Protein AF-A0A7G8WIJ3-F1 (afdb_monomer_lite)

Secondary structure (DSSP, 8-state):
----SSSTTGGGGGS--S------------------------PPP-------------------------------------------------PPPPP-----PPPS--S--S-EE-HHHHTSTTHHHHHHHHHHHHHHHHHT-HHHHHHHB-HHHHHHS-HHHHHHHHTT-EEEEEEEEEEETTTTEEEEEEEEE--TTTS-TT---SEEEEEE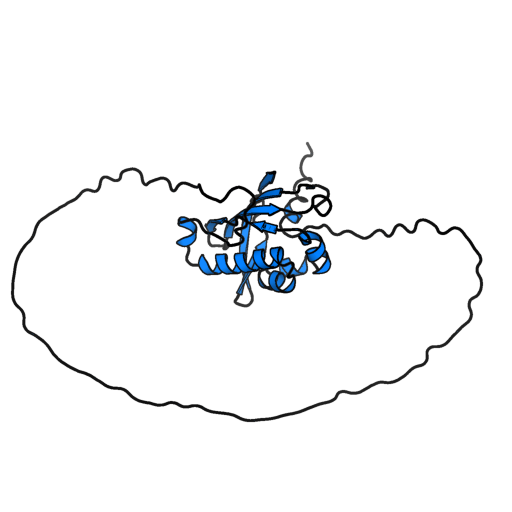EEEEEEETTEEEEEEEPTT--EEEE-

Foldseek 3Di:
DDDPDPQPPVLCQQLADVPDPPPPPPPPDPDDDDDDDDDDDDDDDDDDDDDDDDDDDDDDDDDDDDDDDDDDDDDDDDDDDDDDDDDDPPPPDCDPDPDQDLDDQPDDDDPALQAEERPQLVPDPCSVQVSVLVSLCLVCLQVLPLPSNCVSADPVSNVVADSVSSCLARVFKHKHSKYFRDFDVPPTKTWIWIKIAGQLVSHDPVDSAGIKIKTWMWGWDQDPNGIHTYGTDPPRIDMDGD

Structure (mmCIF, N/CA/C/O backbone):
data_AF-A0A7G8WIJ3-F1
#
_entry.id   AF-A0A7G8WIJ3-F1
#
loop_
_atom_site.group_PDB
_atom_site.id
_atom_site.type_symbol
_atom_site.label_atom_id
_atom_site.label_alt_id
_atom_site.label_comp_id
_atom_site.label_asym_id
_atom_site.label_entity_id
_atom_site.label_seq_id
_atom_site.pdbx_PDB_ins_code
_atom_site.Cartn_x
_atom_site.Cartn_y
_atom_site.Cartn_z
_atom_site.occupancy
_atom_site.B_iso_or_equiv
_atom_site.auth_seq_id
_atom_site.auth_comp_id
_atom_site.auth_asym_id
_atom_site.auth_atom_id
_atom_site.pdbx_PDB_model_num
ATOM 1 N N . MET A 1 1 ? -22.852 22.966 -23.091 1.00 37.09 1 MET A N 1
ATOM 2 C CA . MET A 1 1 ? -21.787 22.711 -22.098 1.00 37.09 1 MET A CA 1
ATOM 3 C C . MET A 1 1 ? -21.881 21.253 -21.694 1.00 37.09 1 MET A C 1
ATOM 5 O O . MET A 1 1 ? -22.866 20.881 -21.076 1.00 37.09 1 MET A O 1
ATOM 9 N N . THR A 1 2 ? -20.922 20.432 -22.108 1.00 35.50 2 THR A N 1
ATOM 10 C CA . THR A 1 2 ? -20.913 18.978 -21.875 1.00 35.50 2 THR A CA 1
ATOM 11 C C . THR A 1 2 ? -19.478 18.548 -21.600 1.00 35.50 2 THR A C 1
ATOM 13 O O . THR A 1 2 ? -18.751 18.161 -22.509 1.00 35.50 2 THR A O 1
ATOM 16 N N . VAL A 1 3 ? -19.065 18.680 -20.340 1.00 40.94 3 VAL A N 1
ATOM 17 C CA . VAL A 1 3 ? -17.796 18.165 -19.814 1.00 40.94 3 VAL A CA 1
ATOM 18 C C . VAL A 1 3 ? -18.152 17.424 -18.533 1.00 40.94 3 VAL A C 1
ATOM 20 O O . VAL A 1 3 ? -18.608 18.044 -17.578 1.00 40.94 3 VAL A O 1
ATOM 23 N N . GLY A 1 4 ? -18.032 16.097 -18.548 1.00 35.25 4 GLY A N 1
ATOM 24 C CA . GLY A 1 4 ? -18.506 15.264 -17.442 1.00 35.25 4 GLY A CA 1
ATOM 25 C C . GLY A 1 4 ? -18.658 13.791 -17.803 1.00 35.25 4 GLY A C 1
ATOM 26 O O . GLY A 1 4 ? -19.729 13.239 -17.594 1.00 35.25 4 GLY A O 1
ATOM 27 N N . LEU A 1 5 ? -17.622 13.170 -18.386 1.00 34.62 5 LEU A N 1
ATOM 28 C CA . LEU A 1 5 ? -17.573 11.708 -18.563 1.00 34.62 5 LEU A CA 1
ATOM 29 C C . LEU A 1 5 ? -16.146 11.135 -18.759 1.00 34.62 5 LEU A C 1
ATOM 31 O O . LEU A 1 5 ? -15.975 10.153 -19.473 1.00 34.62 5 LEU A O 1
ATOM 35 N N . LEU A 1 6 ? -15.110 11.758 -18.176 1.00 31.72 6 LEU A N 1
ATOM 36 C CA . LEU A 1 6 ? -13.700 11.381 -18.421 1.00 31.72 6 LEU A CA 1
ATOM 37 C C . LEU A 1 6 ? -12.868 11.066 -17.163 1.00 31.72 6 LEU A C 1
ATOM 39 O O . LEU A 1 6 ? -11.752 10.578 -17.285 1.00 31.72 6 LEU A O 1
ATOM 43 N N . THR A 1 7 ? -13.401 11.280 -15.958 1.00 37.59 7 THR A N 1
ATOM 44 C CA . THR A 1 7 ? -12.695 11.027 -14.685 1.00 37.59 7 THR A CA 1
ATOM 45 C C . THR A 1 7 ? -12.884 9.615 -14.117 1.00 37.59 7 THR A C 1
ATOM 47 O O . THR A 1 7 ? -12.113 9.200 -13.260 1.00 37.59 7 THR A O 1
ATOM 50 N N . ALA A 1 8 ? -13.864 8.843 -14.599 1.00 33.12 8 ALA A N 1
ATOM 51 C CA . ALA A 1 8 ? -14.221 7.542 -14.018 1.00 33.12 8 ALA A CA 1
ATOM 52 C C . ALA A 1 8 ? -13.256 6.382 -14.356 1.00 33.12 8 ALA A C 1
ATOM 54 O O . ALA A 1 8 ? -13.364 5.315 -13.761 1.00 33.12 8 ALA A O 1
ATOM 55 N N . VAL A 1 9 ? -12.328 6.562 -15.304 1.00 35.59 9 VAL A N 1
ATOM 56 C CA . VAL A 1 9 ? -11.409 5.490 -15.746 1.00 35.59 9 VAL A CA 1
ATOM 57 C C . VAL A 1 9 ? -10.143 5.419 -14.881 1.00 35.59 9 VAL A C 1
ATOM 59 O O . VAL A 1 9 ? -9.606 4.337 -14.672 1.00 35.59 9 VAL A O 1
ATOM 62 N N . VAL A 1 10 ? -9.703 6.544 -14.305 1.00 38.59 10 VAL A N 1
ATOM 63 C CA . VAL A 1 10 ? -8.445 6.617 -13.534 1.00 38.59 10 VAL A CA 1
ATOM 64 C C . VAL A 1 10 ? -8.553 5.919 -12.169 1.00 38.59 10 VAL A C 1
ATOM 66 O O . VAL A 1 10 ? -7.567 5.389 -11.669 1.00 38.59 10 VAL A O 1
ATOM 69 N N . VAL A 1 11 ? -9.756 5.832 -11.590 1.00 38.34 11 VAL A N 1
ATOM 70 C CA . VAL A 1 11 ? -9.990 5.192 -10.276 1.00 38.34 11 VAL A CA 1
ATOM 71 C C . VAL A 1 11 ? -9.724 3.676 -10.302 1.00 38.34 11 VAL A C 1
ATOM 73 O O . VAL A 1 11 ? -9.398 3.086 -9.276 1.00 38.34 11 VAL A O 1
ATOM 76 N N . LEU A 1 12 ? -9.782 3.036 -11.476 1.00 38.44 12 LEU A N 1
ATOM 77 C CA . LEU A 1 12 ? -9.439 1.618 -11.626 1.00 38.44 12 LEU A CA 1
ATOM 78 C C . LEU A 1 12 ? -7.920 1.352 -11.618 1.00 38.44 12 LEU A C 1
ATOM 80 O O . LEU A 1 12 ? -7.512 0.269 -11.202 1.00 38.44 12 LEU A O 1
ATOM 84 N N . LEU A 1 13 ? -7.075 2.328 -11.978 1.00 46.81 13 LEU A N 1
ATOM 85 C CA . LEU A 1 13 ? -5.616 2.141 -12.119 1.00 46.81 13 LEU A CA 1
ATOM 86 C C . LEU A 1 13 ? -4.871 1.907 -10.803 1.00 46.81 13 LEU A C 1
ATOM 88 O O . LEU A 1 13 ? -3.738 1.438 -10.822 1.00 46.81 13 LEU A O 1
ATOM 92 N N . VAL A 1 14 ? -5.512 2.184 -9.671 1.00 47.44 14 VAL A N 1
ATOM 93 C CA . VAL A 1 14 ? -4.878 2.197 -8.341 1.00 47.44 14 VAL A CA 1
ATOM 94 C C . VAL A 1 14 ? -5.467 1.124 -7.417 1.00 47.44 14 VAL A C 1
ATOM 96 O O . VAL A 1 14 ? -4.914 0.807 -6.371 1.00 47.44 14 VAL A O 1
ATOM 99 N N . ILE A 1 15 ? -6.584 0.523 -7.834 1.00 48.59 15 ILE A N 1
ATOM 100 C CA . ILE A 1 15 ? -7.285 -0.569 -7.142 1.00 48.59 15 ILE A CA 1
ATOM 101 C C . ILE A 1 15 ? -7.110 -1.891 -7.935 1.00 48.59 15 ILE A C 1
ATOM 103 O O . ILE A 1 15 ? -7.708 -2.912 -7.621 1.00 48.59 15 ILE A O 1
ATOM 107 N N . GLY A 1 16 ? -6.253 -1.890 -8.963 1.00 37.88 16 GLY A N 1
ATOM 108 C CA . GLY A 1 16 ? -5.922 -3.067 -9.765 1.00 37.88 16 GLY A CA 1
ATOM 109 C C . GLY A 1 16 ? -6.502 -3.023 -11.175 1.00 37.88 16 GLY A C 1
ATOM 110 O O . GLY A 1 16 ? -7.383 -3.812 -11.515 1.00 37.88 16 GLY A O 1
ATOM 111 N N . SER A 1 17 ? -5.945 -2.169 -12.041 1.00 38.53 17 SER A N 1
ATOM 112 C CA . SER A 1 17 ? -6.141 -2.305 -13.486 1.00 38.53 17 SER A CA 1
ATOM 113 C C . SER A 1 17 ? -4.832 -2.394 -14.269 1.00 38.53 17 SER A C 1
ATOM 115 O O . SER A 1 17 ? -4.440 -1.475 -14.985 1.00 38.53 17 SER A O 1
ATOM 117 N N . ALA A 1 18 ? -4.301 -3.616 -14.330 1.00 38.62 18 ALA A N 1
ATOM 118 C CA . ALA A 1 18 ? -4.293 -4.233 -15.652 1.00 38.62 18 ALA A CA 1
ATOM 119 C C . ALA A 1 18 ? -5.763 -4.438 -16.054 1.00 38.62 18 ALA A C 1
ATOM 121 O O . ALA A 1 18 ? -6.447 -5.322 -15.534 1.00 38.62 18 ALA A O 1
ATOM 122 N N . GLY A 1 19 ? -6.276 -3.547 -16.907 1.00 32.56 19 GLY A N 1
ATOM 123 C CA . GLY A 1 19 ? -7.663 -3.598 -17.363 1.00 32.56 19 GLY A CA 1
ATOM 124 C C . GLY A 1 19 ? -8.005 -4.951 -17.990 1.00 32.56 19 GLY A C 1
ATOM 125 O O . GLY A 1 19 ? -7.128 -5.687 -18.445 1.00 32.56 19 GLY A O 1
ATOM 126 N N . ALA A 1 20 ? -9.296 -5.282 -18.026 1.00 34.56 20 ALA A N 1
ATOM 127 C CA . ALA A 1 20 ? -9.785 -6.522 -18.614 1.00 34.56 20 ALA A CA 1
ATOM 128 C C . ALA A 1 20 ? -9.444 -6.615 -20.115 1.00 34.56 20 ALA A C 1
ATOM 130 O O . ALA A 1 20 ? -10.236 -6.235 -20.979 1.00 34.56 20 ALA A O 1
ATOM 131 N N . PHE A 1 21 ? -8.277 -7.177 -20.435 1.00 36.72 21 PHE A N 1
ATOM 132 C CA . PHE A 1 21 ? -7.948 -7.598 -21.787 1.00 36.72 21 PHE A CA 1
ATOM 133 C C . PHE A 1 21 ? -8.789 -8.819 -22.143 1.00 36.72 21 PHE A C 1
ATOM 135 O O . PHE A 1 21 ? -8.408 -9.971 -21.930 1.00 36.72 21 PHE A O 1
ATOM 142 N N . ALA A 1 22 ? -9.938 -8.552 -22.761 1.00 30.86 22 ALA A N 1
ATOM 143 C CA . ALA A 1 22 ? -10.537 -9.506 -23.672 1.00 30.86 22 ALA A CA 1
ATOM 144 C C . ALA A 1 22 ? -9.490 -9.835 -24.749 1.00 30.86 22 ALA A C 1
ATOM 146 O O . ALA A 1 22 ? -9.206 -9.014 -25.622 1.00 30.86 22 ALA A O 1
ATOM 147 N N . ILE A 1 23 ? -8.899 -11.033 -24.681 1.00 35.50 23 ILE A N 1
ATOM 148 C CA . ILE A 1 23 ? -8.002 -11.529 -25.727 1.00 35.50 23 ILE A CA 1
ATOM 149 C C . ILE A 1 23 ? -8.852 -11.798 -26.970 1.00 35.50 23 ILE A C 1
ATOM 151 O O . ILE A 1 23 ? -9.334 -12.910 -27.205 1.00 35.50 23 ILE A O 1
ATOM 155 N N . ALA A 1 24 ? -9.019 -10.763 -27.789 1.00 30.41 24 ALA A N 1
ATOM 156 C CA . ALA A 1 24 ? -9.462 -10.890 -29.162 1.00 30.41 24 ALA A CA 1
ATOM 157 C C . ALA A 1 24 ? -8.397 -11.689 -29.924 1.00 30.41 24 ALA A C 1
ATOM 159 O O . ALA A 1 24 ? -7.435 -11.137 -30.459 1.00 30.41 24 ALA A O 1
ATOM 160 N N . ARG A 1 25 ? -8.548 -13.020 -29.954 1.00 40.44 25 ARG A N 1
ATOM 161 C CA . ARG A 1 25 ? -7.728 -13.885 -30.804 1.00 40.44 25 ARG A CA 1
ATOM 162 C C . ARG A 1 25 ? -7.917 -13.446 -32.252 1.00 40.44 25 ARG A C 1
ATOM 164 O O . ARG A 1 25 ? -8.933 -13.759 -32.870 1.00 40.44 25 ARG A O 1
ATOM 171 N N . HIS A 1 26 ? -6.909 -12.781 -32.808 1.00 32.09 26 HIS A N 1
ATOM 172 C CA . HIS A 1 26 ? -6.770 -12.616 -34.248 1.00 32.09 26 HIS A CA 1
ATOM 173 C C . HIS A 1 26 ? -6.613 -14.001 -34.895 1.00 32.09 26 HIS A C 1
ATOM 175 O O . HIS A 1 26 ? -5.505 -14.486 -35.112 1.00 32.09 26 HIS A O 1
ATOM 181 N N . GLN A 1 27 ? -7.730 -14.633 -35.258 1.00 42.22 27 GLN A N 1
ATOM 182 C CA . GLN A 1 27 ? -7.730 -15.668 -36.286 1.00 42.22 27 GLN A CA 1
ATOM 183 C C . GLN A 1 27 ? -7.518 -14.990 -37.644 1.00 42.22 27 GLN A C 1
ATOM 185 O O . GLN A 1 27 ? -8.462 -14.716 -38.383 1.00 42.22 27 GLN A O 1
ATOM 190 N N . ARG A 1 28 ? -6.259 -14.674 -37.969 1.00 44.47 28 ARG A N 1
ATOM 191 C CA . ARG A 1 28 ? -5.882 -14.266 -39.325 1.00 44.47 28 ARG A CA 1
ATOM 192 C C . ARG A 1 28 ? -5.652 -15.517 -40.170 1.00 44.47 28 ARG A C 1
ATOM 194 O O . ARG A 1 28 ? -4.638 -16.185 -40.032 1.00 44.47 28 ARG A O 1
ATOM 201 N N . GLY A 1 29 ? -6.656 -15.790 -41.001 1.00 35.28 29 GLY A N 1
ATOM 202 C CA . GLY A 1 29 ? -6.751 -16.798 -42.056 1.00 35.28 29 GLY A CA 1
ATOM 203 C C . GLY A 1 29 ? -5.543 -17.690 -42.348 1.00 35.28 29 GLY A C 1
ATOM 204 O O . GLY A 1 29 ? -4.613 -17.281 -43.038 1.00 35.28 29 GLY A O 1
ATOM 205 N N . SER A 1 30 ? -5.693 -18.972 -42.013 1.00 42.28 30 SER A N 1
ATOM 206 C CA . SER A 1 30 ? -5.183 -20.046 -42.867 1.00 42.28 30 SER A CA 1
ATOM 207 C C . SER A 1 30 ? -6.143 -20.196 -44.048 1.00 42.28 30 SER A C 1
ATOM 209 O O . SER A 1 30 ? -7.304 -20.565 -43.866 1.00 42.28 30 SER A O 1
ATOM 211 N N . ALA A 1 31 ? -5.689 -19.866 -45.254 1.00 42.44 31 ALA A N 1
ATOM 212 C CA . ALA A 1 31 ? -6.491 -20.026 -46.459 1.00 42.44 31 ALA A CA 1
ATOM 213 C C . ALA A 1 31 ? -6.571 -21.506 -46.872 1.00 42.44 31 ALA A C 1
ATOM 215 O O . ALA A 1 31 ? -5.536 -22.118 -47.098 1.00 42.44 31 ALA A O 1
ATOM 216 N N . GLY A 1 32 ? -7.799 -22.018 -47.017 1.00 44.69 32 GLY A N 1
ATOM 217 C CA . GLY A 1 32 ? -8.187 -23.143 -47.881 1.00 44.69 32 GLY A CA 1
ATOM 218 C C . GLY A 1 32 ? -7.553 -24.526 -47.652 1.00 44.69 32 GLY A C 1
ATOM 219 O O . GLY A 1 32 ? -6.366 -24.716 -47.867 1.00 44.69 32 GLY A O 1
ATOM 220 N N . VAL A 1 33 ? -8.398 -25.534 -47.400 1.00 45.22 33 VAL A N 1
ATOM 221 C CA . VAL A 1 33 ? -8.625 -26.688 -48.307 1.00 45.22 33 VAL A CA 1
ATOM 222 C C . VAL A 1 33 ? -9.714 -27.611 -47.718 1.00 45.22 33 VAL A C 1
ATOM 224 O O . VAL A 1 33 ? -9.662 -27.960 -46.548 1.00 45.22 33 VAL A O 1
ATOM 227 N N . ALA A 1 34 ? -10.689 -27.962 -48.567 1.00 45.09 34 ALA A N 1
ATOM 228 C CA . ALA A 1 34 ? -11.630 -29.100 -48.539 1.00 45.09 34 ALA A CA 1
ATOM 229 C C . ALA A 1 34 ? -12.231 -29.647 -47.210 1.00 45.09 34 ALA A C 1
ATOM 231 O O . ALA A 1 34 ? -11.550 -30.247 -46.387 1.00 45.09 34 ALA A O 1
ATOM 232 N N . ALA A 1 35 ? -13.570 -29.623 -47.133 1.00 44.00 35 ALA A N 1
ATOM 233 C CA . ALA A 1 35 ? -14.383 -30.674 -46.487 1.00 44.00 35 ALA A CA 1
ATOM 234 C C . ALA A 1 35 ? -14.486 -31.899 -47.442 1.00 44.00 35 ALA A C 1
ATOM 236 O O . ALA A 1 35 ? -14.292 -31.686 -48.646 1.00 44.00 35 ALA A O 1
ATOM 237 N N . PRO A 1 36 ? -14.746 -33.153 -46.992 1.00 56.84 36 PRO A N 1
ATOM 238 C CA . PRO A 1 36 ? -15.862 -33.584 -46.119 1.00 56.84 36 PRO A CA 1
ATOM 239 C C . PRO A 1 36 ? -15.362 -34.403 -44.885 1.00 56.84 36 PRO A C 1
ATOM 241 O O . PRO A 1 36 ? -14.197 -34.259 -44.532 1.00 56.84 36 PRO A O 1
ATOM 244 N N . ASP A 1 37 ? -16.108 -35.222 -44.121 1.00 45.19 37 ASP A N 1
ATOM 245 C CA . ASP A 1 37 ? -17.498 -35.739 -44.169 1.00 45.19 37 ASP A CA 1
ATOM 246 C C . ASP A 1 37 ? -18.000 -36.086 -42.733 1.00 45.19 37 ASP A C 1
ATOM 248 O O . ASP A 1 37 ? -17.158 -36.366 -41.871 1.00 45.19 37 ASP A O 1
ATOM 252 N N . PRO A 1 38 ? -19.316 -36.093 -42.406 1.00 63.19 38 PRO A N 1
ATOM 253 C CA . PRO A 1 38 ? -19.779 -36.328 -41.036 1.00 63.19 38 PRO A CA 1
ATOM 254 C C . PRO A 1 38 ? -20.051 -37.817 -40.745 1.00 63.19 38 PRO A C 1
ATOM 256 O O . PRO A 1 38 ? -21.153 -38.316 -40.974 1.00 63.19 38 PRO A O 1
ATOM 259 N N . ALA A 1 39 ? -19.079 -38.518 -40.147 1.00 45.44 39 ALA A N 1
ATOM 260 C CA . ALA A 1 39 ? -19.228 -39.920 -39.738 1.00 45.44 39 ALA A CA 1
ATOM 261 C C . ALA A 1 39 ? -18.920 -40.172 -38.247 1.00 45.44 39 ALA A C 1
ATOM 263 O O . ALA A 1 39 ? -17.911 -39.751 -37.691 1.00 45.44 39 ALA A O 1
ATOM 264 N N . ALA A 1 40 ? -19.837 -40.898 -37.611 1.00 47.69 40 ALA A N 1
ATOM 265 C CA . ALA A 1 40 ? -19.936 -41.177 -36.184 1.00 47.69 40 ALA A CA 1
ATOM 266 C C . ALA A 1 40 ? -18.752 -41.915 -35.517 1.00 47.69 40 ALA A C 1
ATOM 268 O O . ALA A 1 40 ? -18.220 -42.882 -36.057 1.00 47.69 40 ALA A O 1
ATOM 269 N N . SER A 1 41 ? -18.496 -41.585 -34.243 1.00 48.56 41 SER A N 1
ATOM 270 C CA . SER A 1 41 ? -18.063 -42.511 -33.170 1.00 48.56 41 SER A CA 1
ATOM 271 C C . SER A 1 41 ? -18.289 -41.838 -31.806 1.00 48.56 41 SER A C 1
ATOM 273 O O . SER A 1 41 ? -17.640 -40.855 -31.478 1.00 48.56 41 SER A O 1
ATOM 275 N N . ARG A 1 42 ? -19.379 -42.156 -31.096 1.00 45.19 42 ARG A N 1
ATOM 276 C CA . ARG A 1 42 ? -19.476 -43.218 -30.068 1.00 45.19 42 ARG A CA 1
ATOM 277 C C . ARG A 1 42 ? -18.559 -43.001 -28.852 1.00 45.19 42 ARG A C 1
ATOM 279 O O . ARG A 1 42 ? -17.402 -43.399 -28.848 1.00 45.19 42 ARG A O 1
ATOM 286 N N . LEU A 1 43 ? -19.162 -42.452 -27.795 1.00 49.62 43 LEU A N 1
ATOM 287 C CA . LEU A 1 43 ? -18.676 -42.493 -26.412 1.00 49.62 43 LEU A CA 1
ATOM 288 C C . LEU A 1 43 ? -18.542 -43.944 -25.905 1.00 49.62 43 LEU A C 1
ATOM 290 O O . LEU A 1 43 ? -19.486 -44.720 -26.083 1.00 49.62 43 LEU A O 1
ATOM 294 N N . PRO A 1 44 ? -17.469 -44.290 -25.176 1.00 66.44 44 PRO A N 1
ATOM 295 C CA . PRO A 1 44 ? -17.495 -45.339 -24.165 1.00 66.44 44 PRO A CA 1
ATOM 296 C C . PRO A 1 44 ? -17.925 -44.758 -22.795 1.00 66.44 44 PRO A C 1
ATOM 298 O O . PRO A 1 44 ? -17.449 -43.688 -22.413 1.00 66.44 44 PRO A O 1
ATOM 301 N N . PRO A 1 45 ? -18.808 -45.426 -22.033 1.00 62.00 45 PRO A N 1
ATOM 302 C CA . PRO A 1 45 ? -19.117 -45.060 -20.651 1.00 62.00 45 PRO A CA 1
ATOM 303 C C . PRO A 1 45 ? -18.250 -45.833 -19.630 1.00 62.00 45 PRO A C 1
ATOM 305 O O . PRO A 1 45 ? -17.637 -46.834 -19.985 1.00 62.00 45 PRO A O 1
ATOM 308 N N . HIS A 1 46 ? -18.356 -45.421 -18.353 1.00 46.62 46 HIS A N 1
ATOM 309 C CA . HIS A 1 46 ? -17.907 -46.072 -17.094 1.00 46.62 46 HIS A CA 1
ATOM 310 C C . HIS A 1 46 ? -16.587 -45.568 -16.467 1.00 46.62 46 HIS A C 1
ATOM 312 O O . HIS A 1 46 ? -15.705 -45.127 -17.199 1.00 46.62 46 HIS A O 1
ATOM 318 N N . PRO A 1 47 ? -16.401 -45.714 -15.129 1.00 55.00 47 PRO A N 1
ATOM 319 C CA . PRO A 1 47 ? -17.376 -46.054 -14.075 1.00 55.00 47 PRO A CA 1
ATOM 320 C C . PRO A 1 47 ? -17.512 -44.983 -12.967 1.00 55.00 47 PRO A C 1
ATOM 322 O O . PRO A 1 47 ? -16.654 -44.126 -12.781 1.00 55.00 47 PRO A O 1
ATOM 325 N N . GLN A 1 48 ? -18.580 -45.082 -12.168 1.00 49.75 48 GLN A N 1
ATOM 326 C CA . GLN A 1 48 ? -18.647 -44.428 -10.855 1.00 49.75 48 GLN A CA 1
ATOM 327 C C . GLN A 1 48 ? -17.639 -45.070 -9.886 1.00 49.75 48 GLN A C 1
ATOM 329 O O . GLN A 1 48 ? -17.545 -46.297 -9.828 1.00 49.75 48 GLN A O 1
ATOM 334 N N . GLN A 1 49 ? -16.986 -44.265 -9.046 1.00 47.22 49 GLN A N 1
ATOM 335 C CA . GLN A 1 49 ? -16.447 -44.724 -7.762 1.00 47.22 49 GLN A CA 1
ATOM 336 C C . GLN A 1 49 ? -17.128 -43.967 -6.617 1.00 47.22 49 GLN A C 1
ATOM 338 O O . GLN A 1 49 ? -17.322 -42.755 -6.676 1.00 47.22 49 GLN A O 1
ATOM 343 N N . ALA A 1 50 ? -17.550 -44.733 -5.613 1.00 50.28 50 ALA A N 1
ATOM 344 C CA . ALA A 1 50 ? -18.292 -44.284 -4.440 1.00 50.28 50 ALA A CA 1
ATOM 345 C C . ALA A 1 50 ? -17.329 -43.834 -3.309 1.00 50.28 50 ALA A C 1
ATOM 347 O O . ALA A 1 50 ? -16.121 -44.058 -3.421 1.00 50.28 50 ALA A O 1
ATOM 348 N N . PRO A 1 51 ? -17.812 -43.180 -2.234 1.00 53.34 51 PRO A N 1
ATOM 349 C CA . PRO A 1 51 ? -16.945 -42.475 -1.294 1.00 53.34 51 PRO A CA 1
ATOM 350 C C . PRO A 1 51 ? -16.288 -43.407 -0.266 1.00 53.34 51 PRO A C 1
ATOM 352 O O . PRO A 1 51 ? -16.942 -44.263 0.327 1.00 53.34 51 PRO A O 1
ATOM 355 N N . GLY A 1 52 ? -15.000 -43.182 -0.002 1.00 43.00 52 GLY A N 1
ATOM 356 C CA . GLY A 1 52 ? -14.274 -43.824 1.093 1.00 43.00 52 GLY A CA 1
ATOM 357 C C . GLY A 1 52 ? -14.416 -43.041 2.398 1.00 43.00 52 GLY A C 1
ATOM 358 O O . GLY A 1 52 ? -13.800 -41.990 2.560 1.00 43.00 52 GLY A O 1
ATOM 359 N N . SER A 1 53 ? -15.199 -43.561 3.344 1.00 44.69 53 SER A N 1
ATOM 360 C CA . SER A 1 53 ? -15.155 -43.113 4.739 1.00 44.69 53 SER A CA 1
ATOM 361 C C . SER A 1 53 ? -13.935 -43.702 5.446 1.00 44.69 53 SER A C 1
ATOM 363 O O . SER A 1 53 ? -13.797 -44.921 5.505 1.00 44.69 53 SER A O 1
ATOM 365 N N . SER A 1 54 ? -13.118 -42.850 6.066 1.00 53.06 54 SER A N 1
ATOM 366 C CA . SER A 1 54 ? -12.067 -43.263 7.003 1.00 53.06 54 SER A CA 1
ATOM 367 C C . SER A 1 54 ? -12.265 -42.533 8.325 1.00 53.06 54 SER A C 1
ATOM 369 O O . SER A 1 54 ? -12.013 -41.335 8.423 1.00 53.06 54 SER A O 1
ATOM 371 N N . ALA A 1 55 ? -12.749 -43.258 9.333 1.00 44.59 55 ALA A N 1
ATOM 372 C CA . ALA A 1 55 ? -12.917 -42.753 10.689 1.00 44.59 55 ALA A CA 1
ATOM 373 C C . ALA A 1 55 ? -11.715 -43.124 11.573 1.00 44.59 55 ALA A C 1
ATOM 375 O O . ALA A 1 55 ? -11.228 -44.252 11.539 1.00 44.59 55 ALA A O 1
ATOM 376 N N . GLY A 1 56 ? -11.302 -42.174 12.407 1.00 42.72 56 GLY A N 1
ATOM 377 C CA . GLY A 1 56 ? -10.360 -42.295 13.522 1.00 42.72 56 GLY A CA 1
ATOM 378 C C . GLY A 1 56 ? -10.319 -40.921 14.206 1.00 42.72 56 GLY A C 1
ATOM 379 O O . GLY A 1 56 ? -10.276 -39.913 13.512 1.00 42.72 56 GLY A O 1
ATOM 380 N N . GLY A 1 57 ? -10.450 -40.757 15.522 1.00 34.84 57 GLY A N 1
ATOM 381 C CA . GLY A 1 57 ? -10.149 -41.695 16.603 1.00 34.84 57 GLY A CA 1
ATOM 382 C C . GLY A 1 57 ? -8.658 -41.591 16.957 1.00 34.84 57 GLY A C 1
ATOM 383 O O . GLY A 1 57 ? -7.835 -41.887 16.102 1.00 34.84 57 GLY A O 1
ATOM 384 N N . ALA A 1 58 ? -8.245 -41.185 18.161 1.00 39.91 58 ALA A N 1
ATOM 385 C CA . ALA A 1 58 ? -9.018 -40.784 19.342 1.00 39.91 58 ALA A CA 1
ATOM 386 C C . ALA A 1 58 ? -8.134 -40.006 20.357 1.00 39.91 58 ALA A C 1
ATOM 388 O O . ALA A 1 58 ? -6.918 -39.957 20.207 1.00 39.91 58 ALA A O 1
ATOM 389 N N . THR A 1 59 ? -8.757 -39.531 21.446 1.00 40.25 59 THR A N 1
ATOM 390 C CA . THR A 1 59 ? -8.176 -39.302 22.799 1.00 40.25 59 THR A CA 1
ATOM 391 C C . THR A 1 59 ? -7.049 -38.275 23.030 1.00 40.25 59 THR A C 1
ATOM 393 O O . THR A 1 59 ? -5.886 -38.499 22.729 1.00 40.25 59 THR A O 1
ATOM 396 N N . SER A 1 60 ? -7.434 -37.225 23.764 1.00 39.41 60 SER A N 1
ATOM 397 C CA . SER A 1 60 ? -6.880 -36.789 25.062 1.00 39.41 60 SER A CA 1
ATOM 398 C C . SER A 1 60 ? -5.364 -36.741 25.318 1.00 39.41 60 SER A C 1
ATOM 400 O O . SER A 1 60 ? -4.692 -37.763 25.402 1.00 39.41 60 SER A O 1
ATOM 402 N N . THR A 1 61 ? -4.900 -35.577 25.783 1.00 49.66 61 THR A N 1
ATOM 403 C CA . THR A 1 61 ? -4.138 -35.494 27.045 1.00 49.66 61 THR A CA 1
ATOM 404 C C . THR A 1 61 ? -4.521 -34.215 27.785 1.00 49.66 61 THR A C 1
ATOM 406 O O . THR A 1 61 ? -4.389 -33.108 27.272 1.00 49.66 61 THR A O 1
ATOM 409 N N . GLU A 1 62 ? -5.039 -34.403 28.993 1.00 41.59 62 GLU A N 1
ATOM 410 C CA . GLU A 1 62 ? -5.447 -33.363 29.932 1.00 41.59 62 GLU A CA 1
ATOM 411 C C . GLU A 1 62 ? -4.262 -33.031 30.852 1.00 41.59 62 GLU A C 1
ATOM 413 O O . GLU A 1 62 ? -3.653 -33.929 31.429 1.00 41.59 62 GLU A O 1
ATOM 418 N N . GLY A 1 63 ? -3.905 -31.748 30.957 1.00 43.19 63 GLY A N 1
ATOM 419 C CA . GLY A 1 63 ? -2.706 -31.275 31.659 1.00 43.19 63 GLY A CA 1
ATOM 420 C C . GLY A 1 63 ? -3.022 -30.274 32.769 1.00 43.19 63 GLY A C 1
ATOM 421 O O . GLY A 1 63 ? -2.615 -29.117 32.688 1.00 43.19 63 GLY A O 1
ATOM 422 N N . GLN A 1 64 ? -3.764 -30.693 33.797 1.00 40.56 64 GLN A N 1
ATOM 423 C CA . GLN A 1 64 ? -4.041 -29.854 34.969 1.00 40.56 64 GLN A CA 1
ATOM 424 C C . GLN A 1 64 ? -2.782 -29.678 35.837 1.00 40.56 64 GLN A C 1
ATOM 426 O O . GLN A 1 64 ? -2.407 -30.559 36.607 1.00 40.56 64 GLN A O 1
ATOM 431 N N . GLY A 1 65 ? -2.139 -28.512 35.735 1.00 42.62 65 GLY A N 1
ATOM 432 C CA . GLY A 1 65 ? -1.020 -28.101 36.588 1.00 42.62 65 GLY A CA 1
ATOM 433 C C . GLY A 1 65 ? -1.456 -27.185 37.732 1.00 42.62 65 GLY A C 1
ATOM 434 O O . GLY A 1 65 ? -1.220 -25.981 37.680 1.00 42.62 65 GLY A O 1
ATOM 435 N N . THR A 1 66 ? -2.087 -27.727 38.775 1.00 45.38 66 THR A N 1
ATOM 436 C CA . THR A 1 66 ? -2.416 -26.962 39.991 1.00 45.38 66 THR A CA 1
ATOM 437 C C . THR A 1 66 ? -1.205 -26.868 40.920 1.00 45.38 66 THR A C 1
ATOM 439 O O . THR A 1 66 ? -0.835 -27.872 41.520 1.00 45.38 66 THR A O 1
ATOM 442 N N . GLN A 1 67 ? -0.648 -25.669 41.132 1.00 43.62 67 GLN A N 1
ATOM 443 C CA . GLN A 1 67 ? 0.094 -25.345 42.362 1.00 43.62 67 GLN A CA 1
ATOM 444 C C . GLN A 1 67 ? -0.275 -23.949 42.888 1.00 43.62 67 GLN A C 1
ATOM 446 O O . GLN A 1 67 ? -0.698 -23.067 42.143 1.00 43.62 67 GLN A O 1
ATOM 451 N N . GLN A 1 68 ? -0.213 -23.819 44.213 1.00 43.22 68 GLN A N 1
ATOM 452 C CA . GLN A 1 68 ? -0.935 -22.837 45.030 1.00 43.22 68 GLN A CA 1
ATOM 453 C C . GLN A 1 68 ? 0.013 -21.763 45.634 1.00 43.22 68 GLN A C 1
ATOM 455 O O . GLN A 1 68 ? 1.210 -21.789 45.351 1.00 43.22 68 GLN A O 1
ATOM 460 N N . PRO A 1 69 ? -0.486 -20.761 46.394 1.00 55.72 69 PRO A N 1
ATOM 461 C CA . PRO A 1 69 ? 0.216 -19.489 46.568 1.00 55.72 69 PRO A CA 1
ATOM 462 C C . PRO A 1 69 ? 1.222 -19.471 47.723 1.00 55.72 69 PRO A C 1
ATOM 464 O O . PRO A 1 69 ? 1.065 -20.173 48.721 1.00 55.72 69 PRO A O 1
ATOM 467 N N . VAL A 1 70 ? 2.154 -18.518 47.659 1.00 57.25 70 VAL A N 1
ATOM 468 C CA . VAL A 1 70 ? 2.903 -18.035 48.827 1.00 57.25 70 VAL A CA 1
ATOM 469 C C . VAL A 1 70 ? 2.493 -16.602 49.165 1.00 57.25 70 VAL A C 1
ATOM 471 O O . VAL A 1 70 ? 2.598 -15.690 48.348 1.00 57.25 70 VAL A O 1
ATOM 474 N N . ARG A 1 71 ? 1.997 -16.408 50.392 1.00 49.69 71 ARG A N 1
ATOM 475 C CA . ARG A 1 71 ? 1.851 -15.086 51.014 1.00 49.69 71 ARG A CA 1
ATOM 476 C C . ARG A 1 71 ? 3.192 -14.699 51.632 1.00 49.69 71 ARG A C 1
ATOM 478 O O . ARG A 1 71 ? 3.738 -15.499 52.384 1.00 49.69 71 ARG A O 1
ATOM 485 N N . SER A 1 72 ? 3.621 -13.456 51.436 1.00 49.47 72 SER A N 1
ATOM 486 C CA . SER A 1 72 ? 4.537 -12.787 52.362 1.00 49.47 72 SER A CA 1
ATOM 487 C C . SER A 1 72 ? 3.889 -11.503 52.854 1.00 49.47 72 SER A C 1
ATOM 489 O O . SER A 1 72 ? 3.463 -10.667 52.060 1.00 49.47 72 SER A O 1
ATOM 491 N N . THR A 1 73 ? 3.811 -11.379 54.174 1.00 49.31 73 THR A N 1
ATOM 492 C CA . THR A 1 73 ? 3.269 -10.225 54.892 1.00 49.31 73 THR A CA 1
ATOM 493 C C . THR A 1 73 ? 4.390 -9.670 55.766 1.00 49.31 73 THR A C 1
ATOM 495 O O . THR A 1 73 ? 5.049 -10.440 56.458 1.00 49.31 73 THR A O 1
ATOM 498 N N . GLY A 1 74 ? 4.605 -8.358 55.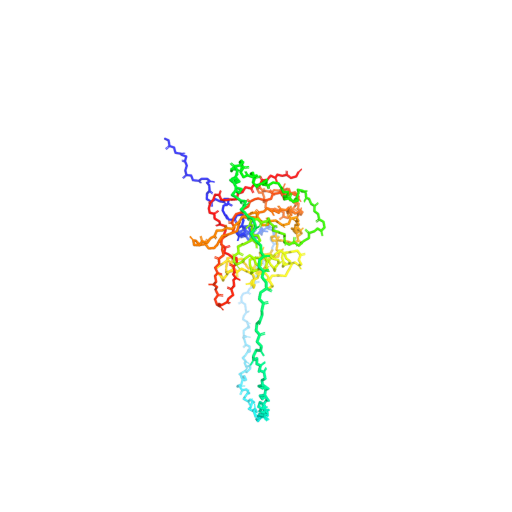731 1.00 38.59 74 GLY A N 1
ATOM 499 C CA . GLY A 1 74 ? 5.613 -7.650 56.526 1.00 38.59 74 GLY A CA 1
ATOM 500 C C . GLY A 1 74 ? 5.642 -6.192 56.062 1.00 38.59 74 GLY A C 1
ATOM 501 O O . GLY A 1 74 ? 6.070 -5.937 54.945 1.00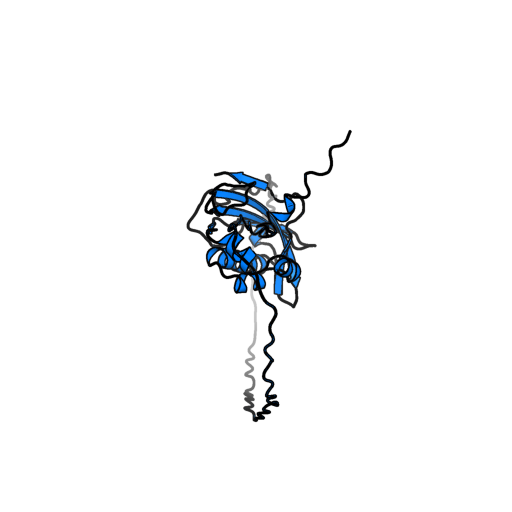 38.59 74 GLY A O 1
ATOM 502 N N . GLU A 1 75 ? 4.941 -5.252 56.693 1.00 38.00 75 GLU A N 1
ATOM 503 C CA . GLU A 1 75 ? 5.114 -4.687 58.047 1.00 38.00 75 GLU A CA 1
ATOM 504 C C . GLU A 1 75 ? 5.839 -3.327 57.975 1.00 38.00 75 GLU A C 1
ATOM 506 O O . GLU A 1 75 ? 6.784 -3.134 57.216 1.00 38.00 75 GLU A O 1
ATOM 511 N N . ALA A 1 76 ? 5.306 -2.357 58.715 1.00 40.88 76 ALA A N 1
ATOM 512 C CA . ALA A 1 76 ? 5.698 -0.946 58.798 1.00 40.88 76 ALA A CA 1
ATOM 513 C C . ALA A 1 76 ? 5.232 -0.418 60.180 1.00 40.88 76 ALA A C 1
ATOM 515 O O . ALA A 1 76 ? 4.440 -1.122 60.815 1.00 40.88 76 ALA A O 1
ATOM 516 N N . PRO A 1 77 ? 5.571 0.808 60.650 1.00 64.94 77 PRO A N 1
ATOM 517 C CA . PRO A 1 77 ? 6.458 1.858 60.120 1.00 64.94 77 PRO A CA 1
ATOM 518 C C . PRO A 1 77 ? 7.608 2.137 61.154 1.00 64.94 77 PRO A C 1
ATOM 520 O O . PRO A 1 77 ? 8.088 1.120 61.652 1.00 64.94 77 PRO A O 1
ATOM 523 N N . PRO A 1 78 ? 8.129 3.355 61.519 1.00 55.06 78 PRO A N 1
ATOM 524 C CA . PRO A 1 78 ? 7.537 4.709 61.618 1.00 55.06 78 PRO A CA 1
ATOM 525 C C . PRO A 1 78 ? 8.326 5.846 60.905 1.00 55.06 78 PRO A C 1
ATOM 527 O O . PRO A 1 78 ? 9.284 5.612 60.176 1.00 55.06 78 PRO A O 1
ATOM 530 N N . ALA A 1 79 ? 7.879 7.097 61.089 1.00 40.91 79 ALA A N 1
ATOM 531 C CA . ALA A 1 79 ? 8.277 8.290 60.324 1.00 40.91 79 ALA A CA 1
ATOM 532 C C . ALA A 1 79 ? 9.295 9.225 61.018 1.00 40.91 79 ALA A C 1
ATOM 534 O O . ALA A 1 79 ? 9.422 9.197 62.242 1.00 40.91 79 ALA A O 1
ATOM 535 N N . SER A 1 80 ? 9.904 10.153 60.253 1.00 43.69 80 SER A N 1
ATOM 536 C CA . SER A 1 80 ? 10.258 11.524 60.705 1.00 43.69 80 SER A CA 1
ATOM 537 C C . SER A 1 80 ? 10.694 12.482 59.573 1.00 43.69 80 SER A C 1
ATOM 539 O O . SER A 1 80 ? 11.534 12.114 58.766 1.00 43.69 80 SER A O 1
ATOM 541 N N . SER A 1 81 ? 10.131 13.707 59.583 1.00 40.31 81 SER A N 1
ATOM 542 C CA . SER A 1 81 ? 10.742 15.050 59.353 1.00 40.31 81 SER A CA 1
ATOM 543 C C . SER A 1 81 ? 11.942 15.227 58.385 1.00 40.31 81 SER A C 1
ATOM 545 O O . SER A 1 81 ? 12.934 14.532 58.520 1.00 40.31 81 SER A O 1
ATOM 547 N N . ALA A 1 82 ? 12.058 16.239 57.507 1.00 42.06 82 ALA A N 1
ATOM 548 C CA . ALA A 1 82 ? 11.509 17.603 57.486 1.00 42.06 82 ALA A CA 1
ATOM 549 C C . ALA A 1 82 ? 11.865 18.365 56.174 1.00 42.06 82 ALA A C 1
ATOM 551 O O . ALA A 1 82 ? 12.843 18.038 55.516 1.00 42.06 82 ALA A O 1
ATOM 552 N N . ALA A 1 83 ? 11.114 19.446 55.905 1.00 43.75 83 ALA A N 1
ATOM 553 C CA . ALA A 1 83 ? 11.498 20.708 55.235 1.00 43.75 83 ALA A CA 1
ATOM 554 C C . ALA A 1 83 ? 12.310 20.716 53.911 1.00 43.75 83 ALA A C 1
ATOM 556 O O . ALA A 1 83 ? 13.522 20.532 53.918 1.00 43.75 83 ALA A O 1
ATOM 557 N N . ALA A 1 84 ? 11.687 21.204 52.826 1.00 40.91 84 ALA A N 1
ATOM 558 C CA . ALA A 1 84 ? 11.915 22.571 52.305 1.00 40.91 84 ALA A CA 1
ATOM 559 C C . ALA A 1 84 ? 11.074 22.854 51.038 1.00 40.91 84 ALA A C 1
ATOM 561 O O . ALA A 1 84 ? 11.037 22.041 50.119 1.00 40.91 84 ALA A O 1
ATOM 562 N N . SER A 1 85 ? 10.446 24.032 50.959 1.00 49.50 85 SER A N 1
ATOM 563 C CA . SER A 1 85 ? 9.906 24.572 49.697 1.00 49.50 85 SER A CA 1
ATOM 564 C C . SER A 1 85 ? 11.030 25.199 48.864 1.00 49.50 85 SER A C 1
ATOM 566 O O . SER A 1 85 ? 12.009 25.688 49.431 1.00 49.50 85 SER A O 1
ATOM 568 N N . PRO A 1 86 ? 10.852 25.315 47.539 1.00 49.97 86 PRO A N 1
ATOM 569 C CA . PRO A 1 86 ? 10.643 26.671 47.024 1.00 49.97 86 PRO A CA 1
ATOM 570 C C . PRO A 1 86 ? 9.511 26.783 45.992 1.00 49.97 86 PRO A C 1
ATOM 572 O O . PRO A 1 86 ? 9.144 25.830 45.311 1.00 49.97 86 PRO A O 1
ATOM 575 N N . MET A 1 87 ? 8.975 27.999 45.865 1.00 51.03 87 MET A N 1
ATOM 576 C CA . MET A 1 87 ? 8.100 28.382 44.757 1.00 51.03 87 MET A CA 1
ATOM 577 C C . MET A 1 87 ? 8.897 28.496 43.454 1.00 51.03 87 MET A C 1
ATOM 579 O O . MET A 1 87 ? 9.970 29.097 43.443 1.00 51.03 87 MET A O 1
ATOM 583 N N . ALA A 1 88 ? 8.313 28.041 42.347 1.00 47.16 88 ALA A N 1
ATOM 584 C CA . ALA A 1 88 ? 8.695 28.464 41.003 1.00 47.16 88 ALA A CA 1
ATOM 585 C C . ALA A 1 88 ? 7.469 28.419 40.078 1.00 47.16 88 ALA A C 1
ATOM 587 O O . ALA A 1 88 ? 7.237 27.438 39.374 1.00 47.16 88 ALA A O 1
ATOM 588 N N . SER A 1 89 ? 6.674 29.493 40.080 1.00 48.69 89 SER A N 1
ATOM 589 C CA . SER A 1 89 ? 5.683 29.730 39.026 1.00 48.69 89 SER A CA 1
ATOM 590 C C . SER A 1 89 ? 6.415 30.088 37.734 1.00 48.69 89 SER A C 1
ATOM 592 O O . SER A 1 89 ? 6.640 31.261 37.443 1.00 48.69 89 SER A O 1
ATOM 594 N N . ALA A 1 90 ? 6.816 29.074 36.971 1.00 49.88 90 ALA A N 1
ATOM 595 C CA . ALA A 1 90 ? 7.274 29.259 35.605 1.00 49.88 90 ALA A CA 1
ATOM 596 C C . ALA A 1 90 ? 6.046 29.396 34.696 1.00 49.88 90 ALA A C 1
ATOM 598 O O . ALA A 1 90 ? 5.440 28.405 34.293 1.00 49.88 90 ALA A O 1
ATOM 599 N N . SER A 1 91 ? 5.676 30.637 34.379 1.00 51.69 91 SER A N 1
ATOM 600 C CA . SER A 1 91 ? 4.828 30.910 33.220 1.00 51.69 91 SER A CA 1
ATOM 601 C C . SER A 1 91 ? 5.618 30.533 31.971 1.00 51.69 91 SER A C 1
ATOM 603 O O . SER A 1 91 ? 6.414 31.334 31.482 1.00 51.69 91 SER A O 1
ATOM 605 N N . THR A 1 92 ? 5.439 29.307 31.479 1.00 45.47 92 THR A N 1
ATOM 606 C CA . THR A 1 92 ? 5.974 28.916 30.175 1.00 45.47 92 THR A CA 1
ATOM 607 C C . THR A 1 92 ? 5.195 29.668 29.110 1.00 45.47 92 THR A C 1
ATOM 609 O O . THR A 1 92 ? 4.075 29.299 28.759 1.00 45.47 92 THR A O 1
ATOM 612 N N . ASP A 1 93 ? 5.806 30.755 28.649 1.00 46.25 93 ASP A N 1
ATOM 613 C CA . ASP A 1 93 ? 5.455 31.462 27.429 1.00 46.25 93 ASP A CA 1
ATOM 614 C C . ASP A 1 93 ? 5.204 30.446 26.308 1.00 46.25 93 ASP A C 1
ATOM 616 O O . ASP A 1 93 ? 6.064 29.617 25.995 1.00 46.25 93 ASP A O 1
ATOM 620 N N . ALA A 1 94 ? 3.992 30.465 25.755 1.00 53.59 94 ALA A N 1
ATOM 621 C CA . ALA A 1 94 ? 3.593 29.568 24.682 1.00 53.59 94 ALA A CA 1
ATOM 622 C C . ALA A 1 94 ? 4.177 30.079 23.361 1.00 53.59 94 ALA A C 1
ATOM 624 O O . ALA A 1 94 ? 3.456 30.584 22.497 1.00 53.59 94 ALA A O 1
ATOM 625 N N . GLY A 1 95 ? 5.498 29.943 23.218 1.00 47.19 95 GLY A N 1
ATOM 626 C CA . GLY A 1 95 ? 6.164 30.074 21.929 1.00 47.19 95 GLY A CA 1
ATOM 627 C C . GLY A 1 95 ? 5.461 29.180 20.900 1.00 47.19 95 GLY A C 1
ATOM 628 O O . GLY A 1 95 ? 4.960 28.112 21.274 1.00 47.19 95 GLY A O 1
ATOM 629 N N . PRO A 1 96 ? 5.369 29.609 19.627 1.00 47.84 96 PRO A N 1
ATOM 630 C CA . PRO A 1 96 ? 4.639 28.866 18.609 1.00 47.84 96 PRO A CA 1
ATOM 631 C C . PRO A 1 96 ? 5.141 27.425 18.583 1.00 47.84 96 PRO A C 1
ATOM 633 O O . PRO A 1 96 ? 6.345 27.184 18.468 1.00 47.84 96 PRO A O 1
ATOM 636 N N . ALA A 1 97 ? 4.212 26.478 18.744 1.00 45.38 97 ALA A N 1
ATOM 637 C CA . ALA A 1 97 ? 4.533 25.062 18.665 1.00 45.38 97 ALA A CA 1
ATOM 638 C C . ALA A 1 97 ? 5.273 24.815 17.341 1.00 45.38 97 ALA A C 1
ATOM 640 O O . ALA A 1 97 ? 4.826 25.345 16.319 1.00 45.38 97 ALA A O 1
ATOM 641 N N . PRO A 1 98 ? 6.392 24.067 17.340 1.00 40.25 98 PRO A N 1
ATOM 642 C CA . PRO A 1 98 ? 7.113 23.797 16.109 1.00 40.25 98 PRO A CA 1
ATOM 643 C C . PRO A 1 98 ? 6.146 23.136 15.131 1.00 40.25 98 PRO A C 1
ATOM 645 O O . PRO A 1 98 ? 5.579 22.085 15.434 1.00 40.25 98 PRO A O 1
ATOM 648 N N . GLU A 1 99 ? 5.934 23.782 13.984 1.00 41.84 99 GLU A N 1
ATOM 649 C CA . GLU A 1 99 ? 5.169 23.199 12.891 1.00 41.84 99 GLU A CA 1
ATOM 650 C C . GLU A 1 99 ? 5.816 21.854 12.558 1.00 41.84 99 GLU A C 1
ATOM 652 O O . GLU A 1 99 ? 7.012 21.782 12.268 1.00 41.84 99 GLU A O 1
ATOM 657 N N . THR A 1 100 ? 5.048 20.774 12.702 1.00 42.31 100 THR A N 1
ATOM 658 C CA . THR A 1 100 ? 5.555 19.418 12.500 1.00 42.31 100 THR A CA 1
ATOM 659 C C . THR A 1 100 ? 5.901 19.255 11.026 1.00 42.31 100 THR A C 1
ATOM 661 O O . THR A 1 100 ? 5.006 19.055 10.205 1.00 42.31 100 THR A O 1
ATOM 664 N N . ASP A 1 101 ? 7.190 19.381 10.708 1.00 42.00 101 ASP A N 1
ATOM 665 C CA . ASP A 1 101 ? 7.705 19.387 9.340 1.00 42.00 101 ASP A CA 1
ATOM 666 C C . ASP A 1 101 ? 7.193 18.156 8.561 1.00 42.00 101 ASP A C 1
ATOM 668 O O . ASP A 1 101 ? 7.414 17.017 8.995 1.00 42.00 101 ASP A O 1
ATOM 672 N N . PRO A 1 102 ? 6.469 18.344 7.438 1.00 46.75 102 PRO A N 1
ATOM 673 C CA . PRO A 1 102 ? 5.956 17.235 6.643 1.00 46.75 102 PRO A CA 1
ATOM 674 C C . PRO A 1 102 ? 7.049 16.466 5.881 1.00 46.75 102 PRO A C 1
ATOM 676 O O . PRO A 1 102 ? 6.737 15.404 5.334 1.00 46.75 102 PRO A O 1
ATOM 679 N N . ALA A 1 103 ? 8.298 16.949 5.836 1.00 54.66 103 ALA A N 1
ATOM 680 C CA . ALA A 1 103 ? 9.444 16.228 5.281 1.00 54.66 103 ALA A CA 1
ATOM 681 C C . ALA A 1 103 ? 10.082 15.318 6.353 1.00 54.66 103 ALA A C 1
ATOM 683 O O . ALA A 1 103 ? 10.566 15.755 7.389 1.00 54.66 103 ALA A O 1
ATOM 684 N N . THR A 1 104 ? 10.199 14.007 6.157 1.00 57.78 104 THR A N 1
ATOM 685 C CA . THR A 1 104 ? 11.114 13.443 5.156 1.00 57.78 104 THR A CA 1
ATOM 686 C C . THR A 1 104 ? 10.625 12.054 4.726 1.00 57.78 104 THR A C 1
ATOM 688 O O . THR A 1 104 ? 11.141 11.032 5.180 1.00 57.78 104 THR A O 1
ATOM 691 N N . ALA A 1 105 ? 9.626 11.995 3.842 1.00 60.41 105 ALA A N 1
ATOM 692 C CA . ALA A 1 105 ? 9.379 10.771 3.081 1.00 60.41 105 ALA A CA 1
ATOM 693 C C . ALA A 1 105 ? 10.609 10.490 2.187 1.00 60.41 105 ALA A C 1
ATOM 695 O O . ALA A 1 105 ? 11.126 11.435 1.580 1.00 60.41 105 ALA A O 1
ATOM 696 N N . PRO A 1 106 ? 11.116 9.246 2.083 1.00 63.69 106 PRO A N 1
ATOM 697 C CA . PRO A 1 106 ? 12.236 8.957 1.195 1.00 63.69 106 PRO A CA 1
ATOM 698 C C . PRO A 1 106 ? 11.809 9.152 -0.266 1.00 63.69 106 PRO A C 1
ATOM 700 O O . PRO A 1 106 ? 10.895 8.487 -0.747 1.00 63.69 106 PRO A O 1
ATOM 703 N N . VAL A 1 107 ? 12.465 10.068 -0.978 1.00 66.19 107 VAL A N 1
ATOM 704 C CA . VAL A 1 107 ? 12.219 10.312 -2.407 1.00 66.19 107 VAL A CA 1
ATOM 705 C C . VAL A 1 107 ? 13.154 9.437 -3.237 1.00 66.19 107 VAL A C 1
ATOM 707 O O . VAL A 1 107 ? 14.331 9.296 -2.904 1.00 66.19 107 VAL A O 1
ATOM 710 N N . GLY A 1 108 ? 12.646 8.887 -4.339 1.00 61.44 108 GLY A N 1
ATOM 711 C CA . GLY A 1 108 ? 13.429 8.058 -5.254 1.00 61.44 108 GLY A CA 1
ATOM 712 C C . GLY A 1 108 ? 13.239 6.549 -5.047 1.00 61.44 108 GLY A C 1
ATOM 713 O O . GLY A 1 108 ? 12.694 6.110 -4.024 1.00 61.44 108 GLY A O 1
ATOM 714 N N . PRO A 1 109 ? 13.686 5.737 -6.021 1.00 70.19 109 PRO A N 1
ATOM 715 C CA . PRO A 1 109 ? 13.943 4.317 -5.825 1.00 70.19 109 PRO A CA 1
ATOM 716 C C . PRO A 1 109 ? 14.890 4.078 -4.652 1.00 70.19 109 PRO A C 1
ATOM 718 O O . PRO A 1 109 ? 15.909 4.758 -4.520 1.00 70.19 109 PRO A O 1
ATOM 721 N N . SER A 1 110 ? 14.605 3.070 -3.835 1.00 81.81 110 SER A N 1
ATOM 722 C CA . SER A 1 110 ? 15.553 2.592 -2.830 1.00 81.81 110 SER A CA 1
ATOM 723 C C . SER A 1 110 ? 15.508 1.072 -2.708 1.00 81.81 110 SER A C 1
ATOM 725 O O . SER A 1 110 ? 14.562 0.420 -3.139 1.00 81.81 110 SER A O 1
ATOM 727 N N . ASN A 1 111 ? 16.527 0.491 -2.079 1.00 84.38 111 ASN A N 1
ATOM 728 C CA . ASN A 1 111 ? 16.489 -0.899 -1.623 1.00 84.38 111 ASN A CA 1
ATOM 729 C C . ASN A 1 111 ? 15.721 -1.061 -0.294 1.00 84.38 111 ASN A C 1
ATOM 731 O O . ASN A 1 111 ? 15.776 -2.127 0.317 1.00 84.38 111 ASN A O 1
ATOM 735 N N . ASN A 1 112 ? 15.048 -0.008 0.187 1.00 91.38 112 ASN A N 1
ATOM 736 C CA . ASN A 1 112 ? 14.269 -0.041 1.413 1.00 91.38 112 ASN A CA 1
ATOM 737 C C . ASN A 1 112 ? 12.812 -0.393 1.088 1.00 91.38 112 ASN A C 1
ATOM 739 O O . ASN A 1 112 ? 12.034 0.453 0.643 1.00 91.38 112 ASN A O 1
ATOM 743 N N . LEU A 1 113 ? 12.476 -1.662 1.314 1.00 95.50 113 LEU A N 1
ATOM 744 C CA . LEU A 1 113 ? 11.138 -2.233 1.129 1.00 95.50 113 LEU A CA 1
ATOM 745 C C . LEU A 1 113 ? 10.300 -2.181 2.423 1.00 95.50 113 LEU A C 1
ATOM 747 O O . LEU A 1 113 ? 9.168 -2.657 2.458 1.00 95.50 113 LEU A O 1
ATOM 751 N N . THR A 1 114 ? 10.854 -1.628 3.507 1.00 97.25 114 THR A N 1
ATOM 752 C CA . THR A 1 114 ? 10.189 -1.562 4.810 1.00 97.25 114 THR A CA 1
ATOM 753 C C . THR A 1 114 ? 9.229 -0.379 4.859 1.00 97.25 114 THR A C 1
ATOM 755 O O . THR A 1 114 ? 9.623 0.763 4.610 1.00 97.25 114 THR A O 1
ATOM 758 N N . VAL A 1 115 ? 7.988 -0.631 5.269 1.00 98.12 115 VAL A N 1
ATOM 759 C CA . VAL A 1 115 ? 6.991 0.407 5.541 1.00 98.12 115 VAL A CA 1
ATOM 760 C C . VAL A 1 115 ? 7.428 1.222 6.751 1.00 98.12 115 VAL A C 1
ATOM 762 O O . VAL A 1 115 ? 7.535 0.714 7.867 1.00 98.12 115 VAL A O 1
ATOM 765 N N . GLN A 1 116 ? 7.675 2.508 6.538 1.00 97.50 116 GLN A N 1
ATOM 766 C CA . GLN A 1 116 ? 8.040 3.464 7.578 1.00 97.50 116 GLN A CA 1
ATOM 767 C C . GLN A 1 116 ? 6.867 4.392 7.917 1.00 97.50 116 GLN A C 1
ATOM 769 O O . GLN A 1 116 ? 5.871 4.450 7.201 1.00 97.50 116 GLN A O 1
ATOM 774 N N . MET A 1 117 ? 6.974 5.114 9.035 1.00 97.25 117 MET A N 1
ATOM 775 C CA . MET A 1 117 ? 5.897 5.955 9.568 1.00 97.25 117 MET A CA 1
ATOM 776 C C . MET A 1 117 ? 6.412 7.314 10.029 1.00 97.25 117 MET A C 1
ATOM 778 O O . MET A 1 117 ? 7.424 7.393 10.744 1.00 97.25 117 MET A O 1
ATOM 782 N N . SER A 1 118 ? 5.647 8.362 9.727 1.00 96.50 118 SER A N 1
ATOM 783 C CA . SER A 1 118 ? 5.845 9.691 10.303 1.00 96.50 118 SER A CA 1
ATOM 784 C C . SER A 1 118 ? 5.704 9.679 11.837 1.00 96.50 118 SER A C 1
ATOM 786 O O . SER A 1 118 ? 5.050 8.793 12.404 1.00 96.50 118 SER A O 1
ATOM 788 N N . PRO A 1 119 ? 6.319 10.640 12.557 1.00 94.75 119 PRO A N 1
ATOM 789 C CA . PRO A 1 119 ? 6.167 10.761 14.008 1.00 94.75 119 PRO A CA 1
ATOM 790 C C . PRO A 1 119 ? 4.706 10.859 14.465 1.00 94.75 119 PRO A C 1
ATOM 792 O O . PRO A 1 119 ? 4.335 10.187 15.423 1.00 94.75 119 PRO A O 1
ATOM 795 N N . SER A 1 120 ? 3.879 11.621 13.743 1.00 90.06 120 SER A N 1
ATOM 796 C CA . SER A 1 120 ? 2.440 11.770 14.001 1.00 90.06 120 SER A CA 1
ATOM 797 C C . SER A 1 120 ? 1.652 10.486 13.727 1.00 90.06 120 SER A C 1
ATOM 799 O O . SER A 1 120 ? 0.757 10.136 14.495 1.00 90.06 120 SER A O 1
ATOM 801 N N . THR A 1 121 ? 2.009 9.730 12.687 1.00 96.44 121 THR A N 1
ATOM 802 C CA . THR A 1 121 ? 1.382 8.428 12.418 1.00 96.44 121 THR A CA 1
ATOM 803 C C . THR A 1 121 ? 1.690 7.417 13.522 1.00 96.44 121 THR A C 1
ATOM 805 O O . THR A 1 121 ? 0.800 6.697 13.965 1.00 96.44 121 THR A O 1
ATOM 808 N N . ARG A 1 122 ? 2.925 7.397 14.041 1.00 96.94 122 ARG A N 1
ATOM 809 C CA . ARG A 1 122 ? 3.354 6.460 15.097 1.00 96.94 122 ARG A CA 1
ATOM 810 C C . ARG A 1 122 ? 2.602 6.633 16.426 1.00 96.94 122 ARG A C 1
ATOM 812 O O . ARG A 1 122 ? 2.573 5.698 17.217 1.00 96.94 122 ARG A O 1
ATOM 819 N N . THR A 1 123 ? 1.986 7.791 16.684 1.00 96.75 123 THR A N 1
ATOM 820 C CA . THR A 1 123 ? 1.145 7.999 17.879 1.00 96.75 123 THR A CA 1
ATOM 821 C C . THR A 1 123 ? -0.290 7.478 17.729 1.00 96.75 123 THR A C 1
ATOM 823 O O . THR A 1 123 ? -1.033 7.467 18.706 1.00 96.75 123 THR A O 1
ATOM 826 N N . HIS A 1 124 ? -0.698 7.043 16.533 1.00 97.56 124 HIS A N 1
ATOM 827 C CA . HIS A 1 124 ? -2.039 6.511 16.284 1.00 97.56 124 HIS A CA 1
ATOM 828 C C . HIS A 1 124 ? -2.210 5.113 16.899 1.00 97.56 124 HIS A C 1
ATOM 830 O O . HIS A 1 124 ? -1.336 4.257 16.750 1.00 97.56 124 HIS A O 1
ATOM 836 N N . ALA A 1 125 ? -3.355 4.842 17.535 1.00 97.81 125 ALA A N 1
ATOM 837 C CA . ALA A 1 125 ? -3.584 3.598 18.282 1.00 97.81 125 ALA A CA 1
ATOM 838 C C . ALA A 1 125 ? -3.476 2.329 17.409 1.00 97.81 125 ALA A C 1
ATOM 840 O O . ALA A 1 125 ? -2.858 1.353 17.817 1.00 97.81 125 ALA A O 1
ATOM 841 N N . ARG A 1 126 ? -4.020 2.366 16.183 1.00 97.94 126 ARG A N 1
ATOM 842 C CA . ARG A 1 126 ? -3.921 1.284 15.175 1.00 97.94 126 ARG A CA 1
ATOM 843 C C . ARG A 1 126 ? -2.649 1.331 14.298 1.00 97.94 126 ARG A C 1
ATOM 845 O O . ARG A 1 126 ? -2.590 0.630 13.293 1.00 97.94 126 ARG A O 1
ATOM 852 N N . SER A 1 127 ? -1.653 2.174 14.602 1.00 98.31 127 SER A N 1
ATOM 853 C CA . SER A 1 127 ? -0.504 2.412 13.697 1.00 98.31 127 SER A CA 1
ATOM 854 C C . SER A 1 127 ? 0.295 1.149 13.364 1.00 98.31 127 SER A C 1
ATOM 856 O O . SER A 1 127 ? 0.626 0.929 12.202 1.00 98.31 127 SER A O 1
ATOM 858 N N . GLN A 1 128 ? 0.557 0.297 14.360 1.00 98.56 128 GLN A N 1
ATOM 859 C CA . GLN A 1 128 ? 1.305 -0.952 14.184 1.00 98.56 128 GLN A CA 1
ATOM 860 C C . GLN A 1 128 ? 0.535 -1.973 13.332 1.00 98.56 128 GLN A C 1
ATOM 862 O O . GLN A 1 128 ? 1.113 -2.537 12.405 1.00 98.56 128 GLN A O 1
ATOM 867 N N . ASP A 1 129 ? -0.772 -2.143 13.565 1.00 98.31 129 ASP A N 1
ATOM 868 C CA . ASP A 1 129 ? -1.636 -3.006 12.744 1.00 98.31 129 ASP A CA 1
ATOM 869 C C . ASP A 1 129 ? -1.630 -2.566 11.270 1.00 98.31 129 ASP A C 1
ATOM 871 O O . ASP A 1 129 ? -1.499 -3.388 10.359 1.00 98.31 129 ASP A O 1
ATOM 875 N N . VAL A 1 130 ? -1.753 -1.253 11.031 1.00 98.56 130 VAL A N 1
ATOM 876 C CA . VAL A 1 130 ? -1.758 -0.667 9.682 1.00 98.56 130 VAL A CA 1
ATOM 877 C C . VAL A 1 130 ? -0.393 -0.826 9.011 1.00 98.56 130 VAL A C 1
ATOM 879 O O . VAL A 1 130 ? -0.333 -1.199 7.840 1.00 98.56 130 VAL A O 1
ATOM 882 N N . GLN A 1 131 ? 0.703 -0.625 9.746 1.00 98.69 131 GLN A N 1
ATOM 883 C CA . GLN A 1 131 ? 2.054 -0.880 9.243 1.00 98.69 131 GLN A CA 1
ATOM 884 C C . GLN A 1 131 ? 2.234 -2.354 8.849 1.00 98.69 131 GLN A C 1
ATOM 886 O O . GLN A 1 131 ? 2.787 -2.634 7.789 1.00 98.69 131 GLN A O 1
ATOM 891 N N . GLN A 1 132 ? 1.739 -3.296 9.659 1.00 98.56 132 GLN A N 1
ATOM 892 C CA . GLN A 1 132 ? 1.876 -4.730 9.399 1.00 98.56 132 GLN A CA 1
ATOM 893 C C . GLN A 1 132 ? 1.079 -5.187 8.166 1.00 98.56 132 GLN A C 1
ATOM 895 O O . GLN A 1 132 ? 1.606 -5.954 7.354 1.00 98.56 132 GLN A O 1
ATOM 900 N N . VAL A 1 133 ? -0.161 -4.716 7.980 1.00 98.56 133 VAL A N 1
ATOM 901 C CA . VAL A 1 133 ? -0.949 -5.076 6.785 1.00 98.56 133 VAL A CA 1
ATOM 902 C C . VAL A 1 133 ? -0.387 -4.425 5.517 1.00 98.56 133 VAL A C 1
ATOM 904 O O . VAL A 1 133 ? -0.332 -5.086 4.481 1.00 98.56 133 VAL A O 1
ATOM 907 N N . LEU A 1 134 ? 0.119 -3.186 5.598 1.00 98.62 134 LEU A N 1
ATOM 908 C CA . LEU A 1 134 ? 0.830 -2.540 4.488 1.00 98.62 134 LEU A CA 1
ATOM 909 C C . LEU A 1 134 ? 2.136 -3.268 4.148 1.00 98.62 134 LEU A C 1
ATOM 911 O O . LEU A 1 134 ? 2.403 -3.483 2.971 1.00 98.62 134 LEU A O 1
ATOM 915 N N . GLN A 1 135 ? 2.922 -3.694 5.144 1.00 98.69 135 GLN A N 1
ATOM 916 C CA . GLN A 1 135 ? 4.138 -4.475 4.899 1.00 98.69 135 GLN A CA 1
ATOM 917 C C . GLN A 1 135 ? 3.794 -5.774 4.171 1.00 98.69 135 GLN A C 1
ATOM 919 O O . GLN A 1 135 ? 4.358 -6.044 3.120 1.00 98.69 135 GLN A O 1
ATOM 924 N N . THR A 1 136 ? 2.791 -6.512 4.657 1.00 98.62 136 THR A N 1
ATOM 925 C CA . THR A 1 136 ? 2.303 -7.742 4.006 1.00 98.62 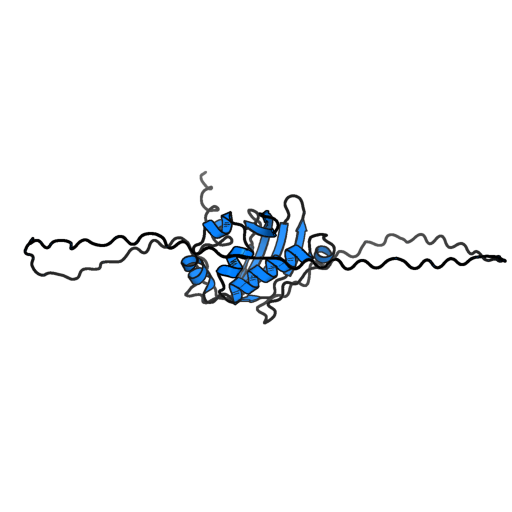136 THR A CA 1
ATOM 926 C C . THR A 1 136 ? 1.872 -7.499 2.553 1.00 98.62 136 THR A C 1
ATOM 928 O O . THR A 1 136 ? 2.144 -8.321 1.682 1.00 98.62 136 THR A O 1
ATOM 931 N N . TYR A 1 137 ? 1.217 -6.368 2.276 1.00 98.56 137 TYR A N 1
ATOM 932 C CA . TYR A 1 137 ? 0.760 -5.984 0.938 1.00 98.56 137 TYR A CA 1
ATOM 933 C C . TYR A 1 137 ? 1.916 -5.691 -0.027 1.00 98.56 137 TYR A C 1
ATOM 935 O O . TYR A 1 137 ? 1.957 -6.249 -1.125 1.00 98.56 137 TYR A O 1
ATOM 943 N N . PHE A 1 138 ? 2.869 -4.849 0.383 1.00 98.38 138 PHE A N 1
ATOM 944 C CA . PHE A 1 138 ? 4.020 -4.488 -0.446 1.00 98.38 138 PHE A CA 1
ATOM 945 C C . PHE A 1 138 ? 5.015 -5.645 -0.594 1.00 98.38 138 PHE A C 1
ATOM 947 O O . PHE A 1 138 ? 5.526 -5.871 -1.689 1.00 98.38 138 PHE A O 1
ATOM 954 N N . ASP A 1 139 ? 5.221 -6.444 0.455 1.00 98.44 139 ASP A N 1
ATOM 955 C CA . ASP A 1 139 ? 6.009 -7.677 0.390 1.00 98.44 139 ASP A CA 1
ATOM 956 C C . ASP A 1 139 ? 5.407 -8.674 -0.601 1.00 98.44 139 ASP A C 1
ATOM 958 O O . ASP A 1 139 ? 6.151 -9.292 -1.362 1.00 98.44 139 ASP A O 1
ATOM 962 N N . ALA A 1 140 ? 4.076 -8.812 -0.624 1.00 98.38 140 ALA A N 1
ATOM 963 C CA . ALA A 1 140 ? 3.386 -9.680 -1.567 1.00 98.38 140 ALA A CA 1
ATOM 964 C C . ALA A 1 140 ? 3.570 -9.218 -3.019 1.00 98.38 140 ALA A C 1
ATOM 966 O O . ALA A 1 140 ? 3.885 -10.054 -3.864 1.00 98.38 140 ALA A O 1
ATOM 967 N N . ILE A 1 141 ? 3.440 -7.915 -3.307 1.00 97.25 141 ILE A N 1
ATOM 968 C CA . ILE A 1 141 ? 3.724 -7.340 -4.638 1.00 97.25 141 ILE A CA 1
ATOM 969 C C . ILE A 1 141 ? 5.180 -7.617 -5.033 1.00 97.25 141 ILE A C 1
ATOM 971 O O . ILE A 1 141 ? 5.420 -8.277 -6.041 1.00 97.25 141 ILE A O 1
ATOM 975 N N . ASN A 1 142 ? 6.137 -7.217 -4.193 1.00 96.31 142 ASN A N 1
ATOM 976 C CA . ASN A 1 142 ? 7.576 -7.330 -4.457 1.00 96.31 142 ASN A CA 1
ATOM 977 C C . ASN A 1 142 ? 8.069 -8.779 -4.629 1.00 96.31 142 ASN A C 1
ATOM 979 O O . ASN A 1 142 ? 9.074 -9.023 -5.299 1.00 96.31 142 ASN A O 1
ATOM 983 N N . GLN A 1 143 ? 7.387 -9.749 -4.015 1.00 97.62 143 GLN A N 1
ATOM 984 C CA . GLN A 1 143 ? 7.684 -11.183 -4.136 1.00 97.62 143 GLN A CA 1
ATOM 985 C C . GLN A 1 143 ? 6.805 -11.899 -5.172 1.00 97.62 143 GLN A C 1
ATOM 987 O O . GLN A 1 143 ? 6.998 -13.092 -5.407 1.00 97.62 143 GLN A O 1
ATOM 992 N N . HIS A 1 144 ? 5.872 -11.191 -5.813 1.00 96.50 144 HIS A N 1
ATOM 993 C CA . HIS A 1 144 ? 4.879 -11.737 -6.742 1.00 96.50 144 HIS A CA 1
ATOM 994 C C . HIS A 1 144 ? 3.982 -12.835 -6.121 1.00 96.50 144 HIS A C 1
ATOM 996 O O . HIS A 1 144 ? 3.500 -13.736 -6.815 1.00 96.50 144 HIS A O 1
ATOM 1002 N N . ASP A 1 145 ? 3.719 -12.757 -4.812 1.00 98.06 145 ASP A N 1
ATOM 1003 C CA . ASP A 1 145 ? 2.879 -13.705 -4.076 1.00 98.06 145 ASP A CA 1
ATOM 1004 C C . ASP A 1 145 ? 1.415 -13.242 -4.002 1.00 98.06 145 ASP A C 1
ATOM 1006 O O . ASP A 1 145 ? 0.965 -12.603 -3.046 1.00 98.06 145 ASP A O 1
ATOM 1010 N N . TYR A 1 146 ? 0.630 -13.648 -5.002 1.00 97.44 146 TYR A N 1
ATOM 1011 C CA . TYR A 1 146 ? -0.815 -13.411 -5.032 1.00 97.44 146 TYR A CA 1
ATOM 1012 C C . TYR A 1 146 ? -1.559 -13.982 -3.808 1.00 97.44 146 TYR A C 1
ATOM 1014 O O . TYR A 1 146 ? -2.562 -13.409 -3.379 1.00 97.44 146 TYR A O 1
ATOM 1022 N N . SER A 1 147 ? -1.090 -15.088 -3.214 1.00 97.56 147 SER A N 1
ATOM 1023 C CA . SER A 1 147 ? -1.737 -15.675 -2.033 1.00 97.56 147 SER A CA 1
ATOM 1024 C C . SER A 1 147 ? -1.614 -14.727 -0.841 1.00 97.56 147 SER A C 1
ATOM 1026 O O . SER A 1 147 ? -2.632 -14.358 -0.249 1.00 97.56 147 SER A O 1
ATOM 1028 N N . SER A 1 148 ? -0.402 -14.252 -0.548 1.00 97.75 148 SER A N 1
ATOM 1029 C CA . SER A 1 148 ? -0.169 -13.253 0.505 1.00 97.75 148 SER A CA 1
ATOM 1030 C C . SER A 1 148 ? -0.852 -11.913 0.201 1.00 97.75 148 SER A C 1
ATOM 1032 O O . SER A 1 148 ? -1.409 -11.284 1.105 1.00 97.75 148 SER A O 1
ATOM 1034 N N . TRP A 1 149 ? -0.941 -11.511 -1.073 1.00 98.25 149 TRP A N 1
ATOM 1035 C CA . TRP A 1 149 ? -1.703 -10.321 -1.466 1.00 98.25 149 TRP A CA 1
ATOM 1036 C C . TRP A 1 149 ? -3.187 -10.447 -1.082 1.00 98.25 149 TRP A C 1
ATOM 1038 O O . TRP A 1 149 ? -3.709 -9.585 -0.375 1.00 98.25 149 TRP A O 1
ATOM 1048 N N . THR A 1 150 ? -3.860 -11.561 -1.411 1.00 97.25 150 THR A N 1
ATOM 1049 C CA . THR A 1 150 ? -5.276 -11.766 -1.018 1.00 97.25 150 THR A CA 1
ATOM 1050 C C . THR A 1 150 ? -5.512 -11.789 0.503 1.00 97.25 150 THR A C 1
ATOM 1052 O O . THR A 1 150 ? -6.635 -11.552 0.961 1.00 97.25 150 THR A O 1
ATOM 1055 N N . GLN A 1 151 ? -4.466 -12.032 1.303 1.00 96.62 151 GLN A N 1
ATOM 1056 C CA . GLN A 1 151 ? -4.510 -12.003 2.770 1.00 96.62 151 GLN A CA 1
ATOM 1057 C C . GLN A 1 151 ? -4.298 -10.605 3.374 1.00 96.62 151 GLN A C 1
ATOM 1059 O O . GLN A 1 151 ? -4.664 -10.402 4.531 1.00 96.62 151 GLN A O 1
ATOM 1064 N N . SER A 1 152 ? -3.779 -9.636 2.612 1.00 97.81 152 SER A N 1
ATOM 1065 C CA . SER A 1 152 ? -3.644 -8.232 3.044 1.00 97.81 152 SER A CA 1
ATOM 1066 C C . SER A 1 152 ? -4.794 -7.339 2.564 1.00 97.81 152 SER A C 1
ATOM 1068 O O . SER A 1 152 ? -5.132 -6.363 3.232 1.00 97.81 152 SER A O 1
ATOM 1070 N N . VAL A 1 153 ? -5.470 -7.695 1.466 1.00 98.12 153 VAL A N 1
ATOM 1071 C CA . VAL A 1 153 ? -6.631 -6.947 0.947 1.00 98.12 153 VAL A CA 1
ATOM 1072 C C . VAL A 1 153 ? -7.983 -7.483 1.440 1.00 98.12 153 VAL A C 1
ATOM 1074 O O . VAL A 1 153 ? -8.095 -8.589 1.986 1.00 98.12 153 VAL A O 1
ATOM 1077 N N . THR A 1 154 ? -9.032 -6.677 1.262 1.00 97.44 154 THR A N 1
ATOM 1078 C CA . THR A 1 154 ? -10.439 -7.069 1.466 1.00 97.44 154 THR A CA 1
ATOM 1079 C C . THR A 1 154 ? -10.895 -8.115 0.441 1.00 97.44 154 THR A C 1
ATOM 1081 O O . THR A 1 154 ? -10.389 -8.179 -0.681 1.00 97.44 154 THR A O 1
ATOM 1084 N N . LYS A 1 155 ? -11.913 -8.915 0.790 1.00 96.19 155 LYS A N 1
ATOM 1085 C CA . LYS A 1 155 ? -12.540 -9.897 -0.117 1.00 96.19 155 LYS A CA 1
ATOM 1086 C C . LYS A 1 155 ? -13.096 -9.238 -1.380 1.00 96.19 155 LYS A C 1
ATOM 1088 O O . LYS A 1 155 ? -12.967 -9.808 -2.458 1.00 96.19 155 LYS A O 1
ATOM 1093 N N . THR A 1 156 ? -13.683 -8.046 -1.251 1.00 93.44 156 THR A N 1
ATOM 1094 C CA . THR A 1 156 ? -14.189 -7.265 -2.388 1.00 93.44 156 THR A CA 1
ATOM 1095 C C . THR A 1 156 ? -13.060 -6.956 -3.366 1.00 93.44 156 THR A C 1
ATOM 1097 O O . THR A 1 156 ? -13.159 -7.334 -4.530 1.00 93.44 156 THR A O 1
ATOM 1100 N N . LEU A 1 157 ? -11.954 -6.374 -2.885 1.00 92.62 157 LEU A N 1
ATOM 1101 C CA . LEU A 1 157 ? -10.784 -6.067 -3.710 1.00 92.62 157 LEU A CA 1
ATOM 1102 C C . LEU A 1 157 ? -10.209 -7.330 -4.375 1.00 92.62 157 LEU A C 1
ATOM 1104 O O . LEU A 1 157 ? -10.091 -7.377 -5.599 1.00 92.62 157 LEU A O 1
ATOM 1108 N N . ALA A 1 158 ? -9.980 -8.399 -3.607 1.00 94.88 158 ALA A N 1
ATOM 1109 C CA . ALA A 1 158 ? -9.503 -9.673 -4.153 1.00 94.88 158 ALA A CA 1
ATOM 1110 C C . ALA A 1 158 ? -10.435 -10.267 -5.231 1.00 94.88 158 ALA A C 1
ATOM 1112 O O . ALA A 1 158 ? -9.959 -10.873 -6.189 1.00 94.88 158 ALA A O 1
ATOM 1113 N N . SER A 1 159 ? -11.756 -10.082 -5.113 1.00 94.00 159 SER A N 1
ATOM 1114 C CA . SER A 1 159 ? -12.730 -10.614 -6.080 1.00 94.00 159 SER A CA 1
ATOM 1115 C C . SER A 1 159 ? -12.704 -9.919 -7.447 1.00 94.00 159 SER A C 1
ATOM 1117 O O . SER A 1 159 ? -13.148 -10.508 -8.433 1.00 94.00 159 SER A O 1
ATOM 1119 N N . HIS A 1 160 ? -12.165 -8.698 -7.528 1.00 90.69 160 HIS A N 1
ATOM 1120 C CA . HIS A 1 160 ? -12.065 -7.944 -8.780 1.00 90.69 160 HIS A CA 1
ATOM 1121 C C . HIS A 1 160 ? -10.829 -8.304 -9.618 1.00 90.69 160 HIS A C 1
ATOM 1123 O O . HIS A 1 160 ? -10.800 -7.982 -10.806 1.00 90.69 160 HIS A O 1
ATOM 1129 N N . GLN A 1 161 ? -9.835 -8.990 -9.042 1.00 86.69 161 GLN A N 1
ATOM 1130 C CA . GLN A 1 161 ? -8.554 -9.246 -9.698 1.00 86.69 161 GLN A CA 1
ATOM 1131 C C . GLN A 1 161 ? -8.140 -10.715 -9.555 1.00 86.69 161 GLN A C 1
ATOM 1133 O O . GLN A 1 161 ? -7.719 -11.169 -8.490 1.00 86.69 161 GLN A O 1
ATOM 1138 N N . THR A 1 162 ? -8.241 -11.478 -10.648 1.00 92.25 162 THR A N 1
ATOM 1139 C CA . THR A 1 162 ? -7.774 -12.875 -10.670 1.00 92.25 162 THR A CA 1
ATOM 1140 C C . THR A 1 162 ? -6.253 -12.950 -10.539 1.00 92.25 162 THR A C 1
ATOM 1142 O O . THR A 1 162 ? -5.544 -12.054 -10.998 1.00 92.25 162 THR A O 1
ATOM 1145 N N . GLY A 1 163 ? -5.729 -14.056 -10.004 1.00 92.19 163 GLY A N 1
ATOM 1146 C CA . GLY A 1 163 ? -4.281 -14.243 -9.838 1.00 92.19 163 GLY A CA 1
ATOM 1147 C C . GLY A 1 163 ? -3.473 -14.098 -11.131 1.00 92.19 163 GLY A C 1
ATOM 1148 O O . GLY A 1 163 ? -2.368 -13.573 -11.099 1.00 92.19 163 GLY A O 1
ATOM 1149 N N . GLN A 1 164 ? -4.035 -14.467 -12.289 1.00 93.31 164 GLN A N 1
ATOM 1150 C CA . GLN A 1 164 ? -3.374 -14.246 -13.579 1.00 93.31 164 GLN A CA 1
ATOM 1151 C C . GLN A 1 164 ? -3.326 -12.758 -13.963 1.00 93.31 164 GLN A C 1
ATOM 1153 O O . GLN A 1 164 ? -2.299 -12.292 -14.448 1.00 93.31 164 GLN A O 1
ATOM 1158 N N . GLN A 1 165 ? -4.410 -12.004 -13.749 1.00 89.94 165 GLN A N 1
ATOM 1159 C CA . GLN A 1 165 ? -4.424 -10.554 -13.992 1.00 89.94 165 GLN A CA 1
ATOM 1160 C C . GLN A 1 165 ? -3.502 -9.816 -13.020 1.00 89.94 165 GLN A C 1
ATOM 1162 O O . GLN A 1 165 ? -2.835 -8.868 -13.417 1.00 89.94 165 GLN A O 1
ATOM 1167 N N . TRP A 1 166 ? -3.450 -10.263 -11.764 1.00 93.00 166 TRP A N 1
ATOM 1168 C CA . TRP A 1 166 ? -2.557 -9.727 -10.745 1.00 93.00 166 TRP A CA 1
ATOM 1169 C C . TRP A 1 166 ? -1.087 -9.975 -11.096 1.00 93.00 166 TRP A C 1
ATOM 1171 O O . TRP A 1 166 ? -0.317 -9.023 -11.172 1.00 93.00 166 TRP A O 1
ATOM 1181 N N . LEU A 1 167 ? -0.717 -11.217 -11.428 1.00 92.38 167 LEU A N 1
ATOM 1182 C CA . LEU A 1 167 ? 0.649 -11.547 -11.840 1.00 92.38 167 LEU A CA 1
ATOM 1183 C C . LEU A 1 167 ? 1.074 -10.769 -13.088 1.00 92.38 167 LEU A C 1
ATOM 1185 O O . LEU A 1 167 ? 2.208 -10.321 -13.142 1.00 92.38 167 LEU A O 1
ATOM 1189 N N . LEU A 1 168 ? 0.185 -10.569 -14.067 1.00 89.75 168 LEU A N 1
ATOM 1190 C CA . LEU A 1 168 ? 0.488 -9.748 -15.246 1.00 89.75 168 LEU A CA 1
ATOM 1191 C C . LEU A 1 168 ? 0.646 -8.258 -14.913 1.00 89.75 168 LEU A C 1
ATOM 1193 O O . LEU A 1 168 ? 1.507 -7.613 -15.500 1.00 89.75 168 LEU A O 1
ATOM 1197 N N . ALA A 1 169 ? -0.163 -7.721 -13.994 1.00 86.00 169 ALA A N 1
ATOM 1198 C CA . ALA A 1 169 ? -0.084 -6.323 -13.570 1.00 86.00 169 ALA A CA 1
ATOM 1199 C C . ALA A 1 169 ? 1.210 -6.010 -12.808 1.00 86.00 169 ALA A C 1
ATOM 1201 O O . ALA A 1 169 ? 1.747 -4.920 -12.963 1.00 86.00 169 ALA A O 1
ATOM 1202 N N . TYR A 1 170 ? 1.691 -6.964 -12.004 1.00 92.19 170 TYR A N 1
ATOM 1203 C CA . TYR A 1 170 ? 2.806 -6.760 -11.080 1.00 92.19 170 TYR A CA 1
ATOM 1204 C C . TYR A 1 170 ? 4.100 -7.498 -11.460 1.00 92.19 170 TYR A C 1
ATOM 1206 O O . TYR A 1 170 ? 5.061 -7.412 -10.713 1.00 92.19 170 TYR A O 1
ATOM 1214 N N . ALA A 1 171 ? 4.172 -8.186 -12.610 1.00 92.19 171 ALA A N 1
ATOM 1215 C CA . ALA A 1 171 ? 5.262 -9.104 -13.012 1.00 92.19 171 ALA A CA 1
ATOM 1216 C C . ALA A 1 171 ? 6.707 -8.566 -12.934 1.00 92.19 171 ALA A C 1
ATOM 1218 O O . ALA A 1 171 ? 7.658 -9.343 -13.013 1.00 92.19 171 ALA A O 1
ATOM 1219 N N . THR A 1 172 ? 6.871 -7.244 -12.900 1.00 93.44 172 THR A N 1
ATOM 1220 C CA . THR A 1 172 ? 8.168 -6.551 -12.806 1.00 93.44 172 THR A CA 1
ATOM 1221 C C . THR A 1 172 ? 8.147 -5.431 -11.768 1.00 93.44 172 THR A C 1
ATOM 1223 O O . THR A 1 172 ? 9.078 -4.628 -11.721 1.00 93.44 172 THR A O 1
ATOM 1226 N N . THR A 1 173 ? 7.083 -5.344 -10.967 1.00 95.00 173 THR A N 1
ATOM 1227 C CA . THR A 1 173 ? 6.860 -4.224 -10.060 1.00 95.00 173 THR A CA 1
ATOM 1228 C C . THR A 1 173 ? 7.703 -4.379 -8.803 1.00 95.00 173 THR A C 1
ATOM 1230 O O . THR A 1 173 ? 7.668 -5.410 -8.137 1.00 95.00 173 THR A O 1
ATOM 1233 N N . VAL A 1 174 ? 8.447 -3.327 -8.466 1.00 96.06 174 VAL A N 1
ATOM 1234 C CA . VAL A 1 174 ? 9.183 -3.210 -7.207 1.00 96.06 174 VAL A CA 1
ATOM 1235 C C . VAL A 1 174 ? 8.816 -1.889 -6.543 1.00 96.06 174 VAL A C 1
ATOM 1237 O O . VAL A 1 174 ? 9.228 -0.812 -6.986 1.00 96.06 174 VAL A O 1
ATOM 1240 N N . ASP A 1 175 ? 8.057 -1.998 -5.460 1.00 95.69 175 ASP A N 1
ATOM 1241 C CA . ASP A 1 175 ? 7.646 -0.908 -4.589 1.00 95.69 175 ASP A CA 1
ATOM 1242 C C . ASP A 1 175 ? 8.655 -0.728 -3.448 1.00 95.69 175 ASP A C 1
ATOM 1244 O O . ASP A 1 175 ? 9.050 -1.672 -2.762 1.00 95.69 175 ASP A O 1
ATOM 1248 N N . SER A 1 176 ? 9.082 0.513 -3.239 1.00 96.75 176 SER A N 1
ATOM 1249 C CA . SER A 1 176 ? 10.138 0.903 -2.302 1.00 96.75 176 SER A CA 1
ATOM 1250 C C . SER A 1 176 ? 9.825 2.250 -1.656 1.00 96.75 176 SER A C 1
ATOM 1252 O O . SER A 1 176 ? 8.895 2.949 -2.066 1.00 96.75 176 SER A O 1
ATOM 1254 N N . SER A 1 177 ? 10.615 2.648 -0.655 1.00 95.81 177 SER A N 1
ATOM 1255 C CA . SER A 1 177 ? 10.500 3.972 -0.024 1.00 95.81 177 SER A CA 1
ATOM 1256 C C . SER A 1 177 ? 9.115 4.230 0.603 1.00 95.81 177 SER A C 1
ATOM 1258 O O . SER A 1 177 ? 8.652 5.367 0.650 1.00 95.81 177 SER A O 1
ATOM 1260 N N . ILE A 1 178 ? 8.442 3.173 1.081 1.00 97.06 178 ILE A N 1
ATOM 1261 C CA . ILE A 1 178 ? 7.062 3.245 1.573 1.00 97.06 178 ILE A CA 1
ATOM 1262 C C . ILE A 1 178 ? 6.990 4.015 2.897 1.00 97.06 178 ILE A C 1
ATOM 1264 O O . ILE A 1 178 ? 7.648 3.666 3.881 1.00 97.06 178 ILE A O 1
ATOM 1268 N N . TRP A 1 179 ? 6.154 5.051 2.934 1.00 97.31 179 TRP A N 1
ATOM 1269 C CA . TRP A 1 179 ? 6.038 5.984 4.049 1.00 97.31 179 TRP A CA 1
ATOM 1270 C C . TRP A 1 179 ? 4.578 6.315 4.369 1.00 97.31 179 TRP A C 1
ATOM 1272 O O . TRP A 1 179 ? 3.876 6.919 3.560 1.00 97.31 179 TRP A O 1
ATOM 1282 N N . MET A 1 180 ? 4.128 5.961 5.574 1.00 98.06 180 MET A N 1
ATOM 1283 C CA . MET A 1 180 ? 2.828 6.351 6.125 1.00 98.06 180 MET A CA 1
ATOM 1284 C C . MET A 1 180 ? 2.913 7.780 6.675 1.00 98.06 180 MET A C 1
ATOM 1286 O O . MET A 1 180 ? 3.577 8.030 7.688 1.00 98.06 180 MET A O 1
ATOM 1290 N N . GLN A 1 181 ? 2.251 8.716 5.995 1.00 97.56 181 GLN A N 1
ATOM 1291 C CA . GLN A 1 181 ? 2.331 10.150 6.282 1.00 97.56 181 GLN A CA 1
ATOM 1292 C C . GLN A 1 181 ? 1.327 10.589 7.344 1.00 97.56 181 GLN A C 1
ATOM 1294 O O . GLN A 1 181 ? 1.687 11.324 8.268 1.00 97.56 181 GLN A O 1
ATOM 1299 N N . SER A 1 182 ? 0.076 10.142 7.220 1.00 97.56 182 SER A N 1
ATOM 1300 C CA . SER A 1 182 ? -1.003 10.473 8.149 1.00 97.56 182 SER A CA 1
ATOM 1301 C C . SER A 1 182 ? -2.030 9.344 8.249 1.00 97.56 182 SER A C 1
ATOM 1303 O O . SER A 1 182 ? -2.166 8.523 7.340 1.00 97.56 182 SER A O 1
ATOM 1305 N N . MET A 1 183 ? -2.765 9.315 9.361 1.00 98.19 183 MET A N 1
ATOM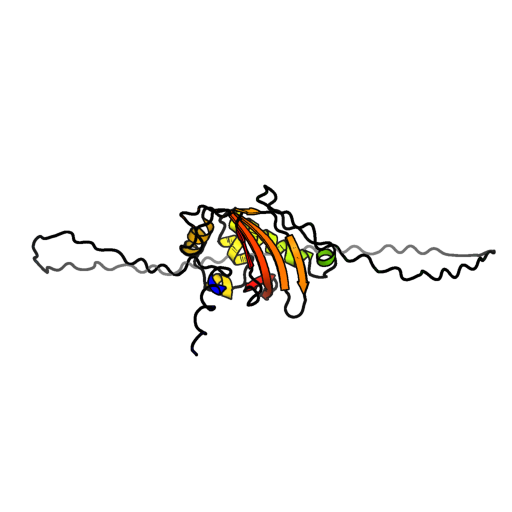 1306 C CA . MET A 1 183 ? -3.877 8.396 9.599 1.00 98.19 183 MET A CA 1
ATOM 1307 C C . MET A 1 183 ? -5.104 9.149 10.115 1.00 98.19 183 MET A C 1
ATOM 1309 O O . MET A 1 183 ? -4.971 10.206 10.736 1.00 98.19 183 MET A O 1
ATOM 1313 N N . ARG A 1 184 ? -6.292 8.601 9.849 1.00 97.44 184 ARG A N 1
ATOM 1314 C CA . ARG A 1 184 ? -7.582 9.068 10.381 1.00 97.44 184 ARG A CA 1
ATOM 1315 C C . ARG A 1 184 ? -8.445 7.866 10.749 1.00 97.44 184 ARG A C 1
ATOM 1317 O O . ARG A 1 184 ? -8.378 6.859 10.052 1.00 97.44 184 ARG A O 1
ATOM 1324 N N . ASP A 1 185 ? -9.266 8.004 11.782 1.00 96.75 185 ASP A N 1
ATOM 1325 C CA . ASP A 1 185 ? -10.332 7.056 12.118 1.00 96.75 185 ASP A CA 1
ATOM 1326 C C . ASP A 1 185 ? -11.659 7.428 11.417 1.00 96.75 185 ASP A C 1
ATOM 1328 O O . ASP A 1 185 ? -11.804 8.528 10.880 1.00 96.75 185 ASP A O 1
ATOM 1332 N N . ASP A 1 186 ? -12.621 6.499 11.444 1.00 92.94 186 ASP A N 1
ATOM 1333 C CA . ASP A 1 186 ? -14.023 6.662 11.017 1.00 92.94 186 ASP A CA 1
ATOM 1334 C C . ASP A 1 186 ? -14.264 7.269 9.607 1.00 92.94 186 ASP A C 1
ATOM 1336 O O . ASP A 1 186 ? -14.820 8.364 9.473 1.00 92.94 186 ASP A O 1
ATOM 1340 N N . PRO A 1 187 ? -13.945 6.533 8.518 1.00 94.94 187 PRO A N 1
ATOM 1341 C CA . PRO A 1 187 ? -13.365 5.189 8.490 1.00 94.94 187 PRO A CA 1
ATOM 1342 C C . PRO A 1 187 ? -11.836 5.222 8.606 1.00 94.94 187 PRO A C 1
ATOM 1344 O O . PRO A 1 187 ? -11.199 6.206 8.233 1.00 94.94 187 PRO A O 1
ATOM 1347 N N . LEU A 1 188 ? -11.246 4.108 9.055 1.00 98.25 188 LEU A N 1
ATOM 1348 C CA . LEU A 1 188 ? -9.795 3.982 9.182 1.00 98.25 188 LEU A CA 1
ATOM 1349 C C . LEU A 1 188 ? -9.111 4.198 7.824 1.00 98.25 188 LEU A C 1
ATOM 1351 O O . LEU A 1 188 ? -9.338 3.464 6.861 1.00 98.25 188 LEU A O 1
ATOM 1355 N N . GLN A 1 189 ? -8.270 5.221 7.753 1.00 98.38 189 GLN A N 1
ATOM 1356 C CA . GLN A 1 189 ? -7.573 5.660 6.552 1.00 98.38 189 GLN A CA 1
ATOM 1357 C C . GLN A 1 189 ? -6.091 5.861 6.834 1.00 98.38 189 GLN A C 1
ATOM 1359 O O . GLN A 1 189 ? -5.712 6.335 7.906 1.00 98.38 189 GLN A O 1
ATOM 1364 N N . VAL A 1 190 ? -5.260 5.573 5.833 1.00 98.44 190 VAL A N 1
ATOM 1365 C CA . VAL A 1 190 ? -3.826 5.879 5.848 1.00 98.44 190 VAL A CA 1
ATOM 1366 C C . VAL A 1 190 ? -3.427 6.550 4.542 1.00 98.44 190 VAL A C 1
ATOM 1368 O O . VAL A 1 190 ? -3.651 6.005 3.461 1.00 98.44 190 VAL A O 1
ATOM 1371 N N . GLN A 1 191 ? -2.846 7.742 4.643 1.00 98.31 191 GLN A N 1
ATOM 1372 C CA . GLN A 1 191 ? -2.167 8.385 3.526 1.00 98.31 191 GLN A CA 1
ATOM 1373 C C . GLN A 1 191 ? -0.740 7.851 3.455 1.00 98.31 191 GLN A C 1
ATOM 1375 O O . GLN A 1 191 ? -0.015 7.885 4.456 1.00 98.31 191 GLN A O 1
ATOM 1380 N N . ILE A 1 192 ? -0.329 7.390 2.278 1.00 97.56 192 ILE A N 1
ATOM 1381 C CA . ILE A 1 192 ? 1.020 6.888 2.034 1.00 97.56 192 ILE A CA 1
ATOM 1382 C C . ILE A 1 192 ? 1.674 7.572 0.837 1.00 97.56 192 ILE A C 1
ATOM 1384 O O . ILE A 1 192 ? 1.001 8.015 -0.098 1.00 97.56 192 ILE A O 1
ATOM 1388 N N . HIS A 1 193 ? 3.002 7.566 0.857 1.00 96.25 193 HIS A N 1
ATOM 1389 C CA . HIS A 1 193 ? 3.847 7.786 -0.310 1.00 96.25 193 HIS A CA 1
ATOM 1390 C C . HIS A 1 193 ? 4.717 6.547 -0.534 1.00 96.25 193 HIS A C 1
ATOM 1392 O O . HIS A 1 193 ? 5.107 5.892 0.434 1.00 96.25 193 HIS A O 1
ATOM 1398 N N . PHE A 1 194 ? 5.015 6.215 -1.787 1.00 96.62 194 PHE A N 1
ATOM 1399 C CA . PHE A 1 194 ? 5.969 5.159 -2.143 1.00 96.62 194 PHE A CA 1
ATOM 1400 C C . PHE A 1 194 ? 6.486 5.352 -3.571 1.00 96.62 194 PHE A C 1
ATOM 1402 O O . PHE A 1 194 ? 5.855 6.028 -4.386 1.00 96.62 194 PHE A O 1
ATOM 1409 N N . THR A 1 195 ? 7.628 4.744 -3.885 1.00 95.12 195 THR A N 1
ATOM 1410 C CA . THR A 1 195 ? 8.164 4.682 -5.248 1.00 95.12 195 THR A CA 1
ATOM 1411 C C . THR A 1 195 ? 7.908 3.305 -5.832 1.00 95.12 195 THR A C 1
ATOM 1413 O O . THR A 1 195 ? 8.403 2.321 -5.289 1.00 95.12 195 THR A O 1
ATOM 1416 N N . SER A 1 196 ? 7.213 3.247 -6.964 1.00 94.81 196 SER A N 1
ATOM 1417 C CA . SER A 1 196 ? 7.006 2.025 -7.741 1.00 94.81 196 SER A CA 1
ATOM 1418 C C . SER A 1 196 ? 7.868 2.050 -8.999 1.00 94.81 196 SER A C 1
ATOM 1420 O O . SER A 1 196 ? 7.898 3.062 -9.704 1.00 94.81 196 SER A O 1
ATOM 1422 N N . GLN A 1 197 ? 8.572 0.959 -9.287 1.00 94.25 197 GLN A N 1
ATOM 1423 C CA . GLN A 1 197 ? 9.317 0.755 -10.533 1.00 94.25 197 GLN A CA 1
ATOM 1424 C C . GLN A 1 197 ? 8.801 -0.483 -11.254 1.00 94.25 197 GLN A C 1
ATOM 1426 O O . GLN A 1 197 ? 8.487 -1.464 -10.594 1.00 94.25 197 GLN A O 1
ATOM 1431 N N . GLN A 1 198 ? 8.746 -0.460 -12.585 1.00 94.00 198 GLN A N 1
ATOM 1432 C CA . GLN A 1 198 ? 8.300 -1.594 -13.406 1.00 94.00 198 GLN A CA 1
ATOM 1433 C C . GLN A 1 198 ? 8.844 -1.492 -14.836 1.00 94.00 198 GLN A C 1
ATOM 1435 O O . GLN A 1 198 ? 9.365 -0.449 -15.234 1.00 94.00 198 GLN A O 1
ATOM 1440 N N . ASP A 1 199 ? 8.693 -2.544 -15.639 1.00 93.06 199 ASP A N 1
ATOM 1441 C CA . ASP A 1 199 ? 8.996 -2.489 -17.072 1.00 93.06 199 ASP A CA 1
ATOM 1442 C C . ASP A 1 199 ? 7.930 -1.653 -17.831 1.00 93.06 199 ASP A C 1
ATOM 1444 O O . ASP A 1 199 ? 6.744 -2.007 -17.804 1.00 93.06 199 ASP A O 1
ATOM 1448 N N . PRO A 1 200 ? 8.300 -0.564 -18.545 1.00 93.19 200 PRO A N 1
ATOM 1449 C CA . PRO A 1 200 ? 7.367 0.228 -19.357 1.00 93.19 200 PRO A CA 1
ATOM 1450 C C . PRO A 1 200 ? 6.630 -0.558 -20.456 1.00 93.19 200 PRO A C 1
ATOM 1452 O O . PRO A 1 200 ? 5.583 -0.104 -20.940 1.00 93.19 200 PRO A O 1
ATOM 1455 N N . ASP A 1 201 ? 7.149 -1.710 -20.884 1.00 90.94 201 ASP A N 1
ATOM 1456 C CA . ASP A 1 201 ? 6.484 -2.564 -21.871 1.00 90.94 201 ASP A CA 1
ATOM 1457 C C . ASP A 1 201 ? 5.362 -3.417 -21.270 1.00 90.94 201 ASP A C 1
ATOM 1459 O O . ASP A 1 201 ? 4.391 -3.702 -21.978 1.00 90.94 201 ASP A O 1
ATOM 1463 N N . LEU A 1 202 ? 5.430 -3.714 -19.968 1.00 86.00 202 LEU A N 1
ATOM 1464 C CA . LEU A 1 202 ? 4.377 -4.393 -19.199 1.00 86.00 202 LEU A CA 1
ATOM 1465 C C . LEU A 1 202 ? 3.431 -3.418 -18.475 1.00 86.00 202 LEU A C 1
ATOM 1467 O O . LEU A 1 202 ? 2.332 -3.805 -18.079 1.00 86.00 202 LEU A O 1
ATOM 1471 N N . ALA A 1 203 ? 3.827 -2.151 -18.350 1.00 83.62 203 ALA A N 1
ATOM 1472 C CA . ALA A 1 203 ? 3.011 -1.080 -17.789 1.00 83.62 203 ALA A CA 1
ATOM 1473 C C . ALA A 1 203 ? 1.676 -0.854 -18.548 1.00 83.62 203 ALA A C 1
ATOM 1475 O O . ALA A 1 203 ? 1.604 -1.083 -19.765 1.00 83.62 203 ALA A O 1
ATOM 1476 N N . PRO A 1 204 ? 0.631 -0.324 -17.872 1.00 79.75 204 PRO A N 1
ATOM 1477 C CA . PRO A 1 204 ? -0.617 0.096 -18.511 1.00 79.75 204 PRO A CA 1
ATOM 1478 C C . PRO A 1 204 ? -0.387 1.015 -19.718 1.00 79.75 204 PRO A C 1
ATOM 1480 O O . PRO A 1 204 ? 0.505 1.864 -19.719 1.00 79.75 204 PRO A O 1
ATOM 1483 N N . VAL A 1 205 ? -1.199 0.854 -20.768 1.00 82.75 205 VAL A N 1
ATOM 1484 C CA . VAL A 1 205 ? -1.000 1.525 -22.072 1.00 82.75 205 VAL A CA 1
ATOM 1485 C C . VAL A 1 205 ? -1.069 3.054 -22.008 1.00 82.75 205 VAL A C 1
ATOM 1487 O O . VAL A 1 205 ? -0.482 3.733 -22.848 1.00 82.75 205 VAL A O 1
ATOM 1490 N N . ASP A 1 206 ? -1.772 3.582 -21.014 1.00 83.44 206 ASP A N 1
ATOM 1491 C CA . ASP A 1 206 ? -1.938 4.993 -20.679 1.00 83.44 206 ASP A CA 1
ATOM 1492 C C . ASP A 1 206 ? -0.876 5.521 -19.697 1.00 83.44 206 ASP A C 1
ATOM 1494 O O . ASP A 1 206 ? -0.685 6.735 -19.596 1.00 83.44 206 ASP A O 1
ATOM 1498 N N . LEU A 1 207 ? -0.127 4.632 -19.034 1.00 85.31 207 LEU A N 1
ATOM 1499 C CA . LEU A 1 207 ? 0.901 4.967 -18.046 1.00 85.31 207 LEU A CA 1
ATOM 1500 C C . LEU A 1 207 ? 2.200 4.163 -18.253 1.00 85.31 207 LEU A C 1
ATOM 1502 O O . LEU A 1 207 ? 2.776 3.606 -17.321 1.00 85.31 207 LEU A O 1
ATOM 1506 N N . LYS A 1 208 ? 2.699 4.147 -19.497 1.00 90.81 208 LYS A N 1
ATOM 1507 C CA . LYS A 1 208 ? 3.991 3.545 -19.880 1.00 90.81 208 LYS A CA 1
ATOM 1508 C C . LYS A 1 208 ? 5.190 4.339 -19.348 1.00 90.81 208 LYS A C 1
ATOM 1510 O O . LYS A 1 208 ? 5.826 5.100 -20.077 1.00 90.81 208 LYS A O 1
ATOM 1515 N N .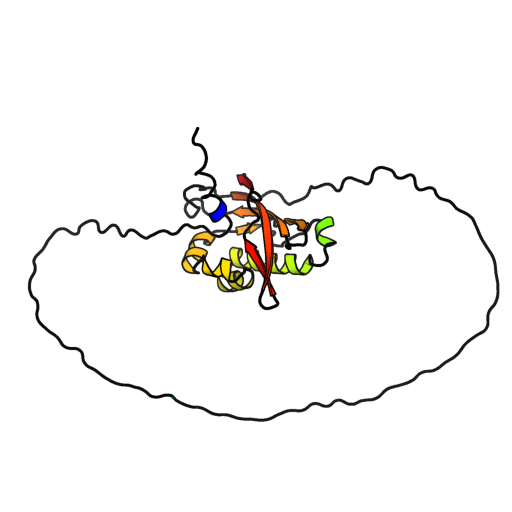 VAL A 1 209 ? 5.485 4.174 -18.064 1.00 91.12 209 VAL A N 1
ATOM 1516 C CA . VAL A 1 209 ? 6.648 4.750 -17.373 1.00 91.12 209 VAL A CA 1
ATOM 1517 C C . VAL A 1 209 ? 7.288 3.707 -16.462 1.00 91.12 209 VAL A C 1
ATOM 1519 O O . VAL A 1 209 ? 6.596 2.851 -15.920 1.00 91.12 209 VAL A O 1
ATOM 1522 N N . GLY A 1 210 ? 8.613 3.781 -16.309 1.00 91.94 210 GLY A N 1
ATOM 1523 C CA . GLY A 1 210 ? 9.374 2.784 -15.549 1.00 91.94 210 GLY A CA 1
ATOM 1524 C C . GLY A 1 210 ? 9.527 3.088 -14.059 1.00 91.94 210 GLY A C 1
ATOM 1525 O O . GLY A 1 210 ? 10.022 2.246 -13.319 1.00 91.94 210 GLY A O 1
ATOM 1526 N N . CYS A 1 211 ? 9.142 4.289 -13.620 1.00 94.25 211 CYS A N 1
ATOM 1527 C CA . CYS A 1 211 ? 9.277 4.745 -12.240 1.00 94.25 211 CYS A CA 1
ATOM 1528 C C . CYS A 1 211 ? 8.230 5.828 -11.934 1.00 94.25 211 CYS A C 1
ATOM 1530 O O . CYS A 1 211 ? 8.015 6.743 -12.739 1.00 94.25 211 CYS A O 1
ATOM 1532 N N . ILE A 1 212 ? 7.564 5.702 -10.786 1.00 92.69 212 ILE A N 1
ATOM 1533 C CA . ILE A 1 212 ? 6.495 6.588 -10.313 1.00 92.69 212 ILE A CA 1
ATOM 1534 C C . ILE A 1 212 ? 6.668 6.829 -8.811 1.00 92.69 212 ILE A C 1
ATOM 1536 O O . ILE A 1 212 ? 6.839 5.875 -8.052 1.00 92.69 212 ILE A O 1
ATOM 1540 N N . HIS A 1 213 ? 6.548 8.080 -8.368 1.00 94.12 213 HIS A N 1
ATOM 1541 C CA . HIS A 1 213 ? 6.299 8.418 -6.967 1.00 94.12 213 HIS A CA 1
ATOM 1542 C C . HIS A 1 213 ? 4.797 8.598 -6.762 1.00 94.12 213 HIS A C 1
ATOM 1544 O O . HIS A 1 213 ? 4.196 9.538 -7.287 1.00 94.12 213 HIS A O 1
ATOM 1550 N N . TRP A 1 214 ? 4.198 7.680 -6.014 1.00 95.12 214 TRP A N 1
ATOM 1551 C CA . TRP A 1 214 ? 2.779 7.676 -5.690 1.00 95.12 214 TRP A CA 1
ATOM 1552 C C . TRP A 1 214 ? 2.499 8.470 -4.419 1.00 95.12 214 TRP A C 1
ATOM 1554 O O . TRP A 1 214 ? 3.267 8.420 -3.458 1.00 95.12 214 TRP A O 1
ATOM 1564 N N . THR A 1 215 ? 1.348 9.133 -4.393 1.00 96.50 215 THR A N 1
ATOM 1565 C CA . THR A 1 215 ? 0.686 9.618 -3.179 1.00 96.50 215 THR A CA 1
ATOM 1566 C C . THR A 1 215 ? -0.757 9.142 -3.224 1.00 96.50 215 THR A C 1
ATOM 1568 O O . THR A 1 215 ? -1.453 9.412 -4.196 1.00 96.50 215 THR A O 1
ATOM 1571 N N . LEU A 1 216 ? -1.224 8.421 -2.208 1.00 97.44 216 LEU A N 1
ATOM 1572 C CA . LEU A 1 216 ? -2.617 7.967 -2.147 1.00 97.44 216 LEU A CA 1
ATOM 1573 C C . LEU A 1 216 ? -3.093 7.789 -0.708 1.00 97.44 216 LEU A C 1
ATOM 1575 O O . LEU A 1 216 ? -2.280 7.692 0.212 1.00 97.44 216 LEU A O 1
ATOM 1579 N N . THR A 1 217 ? -4.408 7.693 -0.517 1.00 98.25 217 THR A N 1
ATOM 1580 C CA . THR A 1 217 ? -5.002 7.303 0.766 1.00 98.25 217 THR A CA 1
ATOM 1581 C C . THR A 1 217 ? -5.770 6.001 0.605 1.00 98.25 217 THR A C 1
ATOM 1583 O O . THR A 1 217 ? -6.771 5.968 -0.109 1.00 98.25 217 THR A O 1
ATOM 1586 N N . TYR A 1 218 ? -5.352 4.939 1.295 1.00 98.19 218 TYR A N 1
ATOM 1587 C CA . TYR A 1 218 ? -6.145 3.713 1.408 1.00 98.19 218 TYR A CA 1
ATOM 1588 C C . TYR A 1 218 ? -7.192 3.852 2.514 1.00 98.19 218 TYR A C 1
ATOM 1590 O O . TYR A 1 218 ? -6.909 4.402 3.580 1.00 98.19 218 TYR A O 1
ATOM 1598 N N . GLN A 1 219 ? -8.383 3.302 2.279 1.00 97.94 219 GLN A N 1
ATOM 1599 C CA . GLN A 1 219 ? -9.328 2.948 3.338 1.00 97.94 219 GLN A CA 1
ATOM 1600 C C . GLN A 1 219 ? -9.032 1.520 3.794 1.00 97.94 219 GLN A C 1
ATOM 1602 O O . GLN A 1 219 ? -8.797 0.642 2.961 1.00 97.94 219 GLN A O 1
ATOM 1607 N N . LEU A 1 220 ? -9.063 1.271 5.098 1.00 97.94 220 LEU A N 1
ATOM 1608 C CA . LEU A 1 220 ? -8.928 -0.062 5.674 1.00 97.94 220 LEU A CA 1
ATOM 1609 C C . LEU A 1 220 ? -10.214 -0.466 6.391 1.00 97.94 220 LEU A C 1
ATOM 1611 O O . LEU A 1 220 ? -10.957 0.375 6.897 1.00 97.94 220 LEU A O 1
ATOM 1615 N N . ALA A 1 221 ? -10.460 -1.769 6.444 1.00 96.94 221 ALA A N 1
ATOM 1616 C CA . ALA A 1 221 ? -11.597 -2.347 7.143 1.00 96.94 221 ALA A CA 1
ATOM 1617 C C . ALA A 1 221 ? -11.155 -3.555 7.970 1.00 96.94 221 ALA A C 1
ATOM 1619 O O . ALA A 1 221 ? -10.374 -4.384 7.499 1.00 96.94 221 ALA A O 1
ATOM 1620 N N . ASP A 1 222 ? -11.694 -3.683 9.180 1.00 97.31 222 ASP A N 1
ATOM 1621 C CA . ASP A 1 222 ? -11.641 -4.935 9.927 1.00 97.31 222 ASP A CA 1
ATOM 1622 C C . ASP A 1 222 ? -12.658 -5.914 9.304 1.00 97.31 222 ASP A C 1
ATOM 1624 O O . ASP A 1 222 ? -13.866 -5.669 9.284 1.00 97.31 222 ASP A O 1
ATOM 1628 N N . GLN A 1 223 ? -12.166 -7.022 8.749 1.00 95.25 223 GLN A N 1
ATOM 1629 C CA . GLN A 1 223 ? -12.939 -8.021 8.013 1.00 95.25 223 GLN A CA 1
ATOM 1630 C C . GLN A 1 223 ? -12.555 -9.420 8.507 1.00 95.25 223 GLN A C 1
ATOM 1632 O O . GLN A 1 223 ? -11.381 -9.773 8.536 1.00 95.25 223 GLN A O 1
ATOM 1637 N N . ASP A 1 224 ? -13.538 -10.233 8.907 1.00 94.25 224 ASP A N 1
ATOM 1638 C CA . ASP A 1 224 ? -13.313 -11.577 9.476 1.00 94.25 224 ASP A CA 1
ATOM 1639 C C . ASP A 1 224 ? -12.351 -11.602 10.692 1.00 94.25 224 ASP A C 1
ATOM 1641 O O . ASP A 1 224 ? -11.717 -12.617 10.968 1.00 94.25 224 ASP A O 1
ATOM 1645 N N . GLY A 1 225 ? -12.222 -10.483 11.417 1.00 94.38 225 GLY A N 1
ATOM 1646 C CA . GLY A 1 225 ? -11.299 -10.343 12.550 1.00 94.38 225 GLY A CA 1
ATOM 1647 C C . GLY A 1 225 ? -9.849 -9.999 12.181 1.00 94.38 225 GLY A C 1
ATOM 1648 O O . GLY A 1 225 ? -9.010 -9.959 13.079 1.00 94.38 225 GLY A O 1
ATOM 1649 N N . ARG A 1 226 ? -9.543 -9.724 10.903 1.00 95.62 226 ARG A N 1
ATOM 1650 C CA . ARG A 1 226 ? -8.258 -9.151 10.462 1.00 95.62 226 ARG A CA 1
ATOM 1651 C C . ARG A 1 226 ? -8.441 -7.757 9.872 1.00 95.62 226 ARG A C 1
ATOM 1653 O O . ARG A 1 226 ? -9.447 -7.489 9.222 1.00 95.62 226 ARG A O 1
ATOM 1660 N N . LEU A 1 227 ? -7.436 -6.902 10.023 1.00 98.12 227 LEU A N 1
ATOM 1661 C CA . LEU A 1 227 ? -7.369 -5.648 9.281 1.00 98.12 227 LEU A CA 1
ATOM 1662 C C . LEU A 1 227 ? -7.023 -5.929 7.809 1.00 98.12 227 LEU A C 1
ATOM 1664 O O . LEU A 1 227 ? -6.211 -6.809 7.514 1.00 98.12 227 LEU A O 1
ATOM 1668 N N . ALA A 1 228 ? -7.654 -5.209 6.884 1.00 98.19 228 ALA A N 1
ATOM 1669 C CA . ALA A 1 228 ? -7.506 -5.423 5.449 1.00 98.19 228 ALA A CA 1
ATOM 1670 C C . ALA A 1 228 ? -7.544 -4.106 4.660 1.00 98.19 228 ALA A C 1
ATOM 1672 O O . ALA A 1 228 ? -8.330 -3.209 4.972 1.00 98.19 228 ALA A O 1
ATOM 1673 N N . ILE A 1 229 ? -6.739 -4.012 3.600 1.00 98.31 229 ILE A N 1
ATOM 1674 C CA . ILE A 1 229 ? -6.722 -2.870 2.675 1.00 98.31 229 ILE A CA 1
ATOM 1675 C C . ILE A 1 229 ? -7.936 -2.948 1.735 1.00 98.31 229 ILE A C 1
ATOM 1677 O O . ILE A 1 229 ? -8.186 -3.964 1.075 1.00 98.31 229 ILE A O 1
ATOM 1681 N N . GLY A 1 230 ? -8.727 -1.878 1.721 1.00 95.56 230 GLY A N 1
ATOM 1682 C CA . GLY A 1 230 ? -9.883 -1.678 0.854 1.00 95.56 230 GLY A CA 1
ATOM 1683 C C . GLY A 1 230 ? -9.534 -0.864 -0.392 1.00 95.56 230 GLY A C 1
ATOM 1684 O O . GLY A 1 230 ? -8.442 -0.970 -0.940 1.00 95.56 230 GLY A O 1
ATOM 1685 N N . SER A 1 231 ? -10.481 -0.046 -0.853 1.00 91.62 231 SER A N 1
ATOM 1686 C CA . SER A 1 231 ? -10.243 0.891 -1.952 1.00 91.62 231 SER A CA 1
ATOM 1687 C C . SER A 1 231 ? -9.364 2.068 -1.520 1.00 91.62 231 SER A C 1
ATOM 1689 O O . SER A 1 231 ? -9.262 2.399 -0.334 1.00 91.62 231 SER A O 1
ATOM 1691 N N . THR A 1 232 ? -8.804 2.786 -2.492 1.00 94.56 232 THR A N 1
ATOM 1692 C CA . THR A 1 232 ? -8.369 4.164 -2.250 1.00 94.56 232 THR A CA 1
ATOM 1693 C C . THR A 1 232 ? -9.568 5.068 -1.938 1.00 94.56 232 THR A C 1
ATOM 1695 O O . THR A 1 232 ? -10.711 4.757 -2.289 1.00 94.56 232 THR A O 1
ATOM 1698 N N . VAL A 1 233 ? -9.316 6.199 -1.282 1.00 93.69 233 VAL A N 1
ATOM 1699 C CA . VAL A 1 233 ? -10.278 7.304 -1.160 1.00 93.69 233 VAL A CA 1
ATOM 1700 C C . VAL A 1 233 ? -10.360 8.033 -2.504 1.00 93.69 233 VAL A C 1
ATOM 1702 O O . VAL A 1 233 ? -9.325 8.332 -3.108 1.00 93.69 233 VAL A O 1
ATOM 1705 N N . ASP A 1 234 ? -11.570 8.347 -2.966 1.00 91.25 234 ASP A N 1
ATOM 1706 C CA . ASP A 1 234 ? -11.784 9.081 -4.218 1.00 91.25 234 ASP A CA 1
ATOM 1707 C C . ASP A 1 234 ? -11.030 10.420 -4.225 1.00 91.25 234 ASP A C 1
ATOM 1709 O O . ASP A 1 234 ? -11.064 11.183 -3.258 1.00 91.25 234 ASP A O 1
ATOM 1713 N N . GLY A 1 235 ? -10.318 10.699 -5.320 1.00 92.31 235 GLY A N 1
ATOM 1714 C CA . GLY A 1 235 ? -9.514 11.915 -5.473 1.00 92.31 235 GLY A CA 1
ATOM 1715 C C . GLY A 1 235 ? -8.263 11.999 -4.587 1.00 92.31 235 GLY A C 1
ATOM 1716 O O . GLY A 1 235 ? -7.597 13.027 -4.614 1.00 92.31 235 GLY A O 1
ATOM 1717 N N . SER A 1 236 ? -7.921 10.955 -3.818 1.00 93.38 236 SER A N 1
ATOM 1718 C CA . SER A 1 236 ? -6.691 10.940 -3.005 1.00 93.38 236 SER A CA 1
ATOM 1719 C C . SER A 1 236 ? -5.431 10.540 -3.769 1.00 93.38 236 SER A C 1
ATOM 1721 O O . SER A 1 236 ? -4.336 10.754 -3.258 1.00 93.38 236 SER A O 1
ATOM 1723 N N . VAL A 1 237 ? -5.583 9.938 -4.952 1.00 93.94 237 VAL A N 1
ATOM 1724 C CA . VAL A 1 237 ? -4.461 9.440 -5.749 1.00 93.94 237 VAL A CA 1
ATOM 1725 C C . VAL A 1 237 ? -3.880 10.567 -6.592 1.00 93.94 237 VAL A C 1
ATOM 1727 O O . VAL A 1 237 ? -4.560 11.115 -7.460 1.00 93.94 237 VAL A O 1
ATOM 1730 N N . ASP A 1 238 ? -2.601 10.827 -6.374 1.00 93.31 238 ASP A N 1
ATOM 1731 C CA . ASP A 1 238 ? -1.737 11.647 -7.207 1.00 93.31 238 ASP A CA 1
ATOM 1732 C C . ASP A 1 238 ? -0.434 10.887 -7.505 1.00 93.31 238 ASP A C 1
ATOM 1734 O O . ASP A 1 238 ? -0.050 9.958 -6.782 1.00 93.31 238 ASP A O 1
ATOM 1738 N N . TYR A 1 239 ? 0.251 11.260 -8.581 1.00 92.94 239 TYR A N 1
ATOM 1739 C CA . TYR A 1 239 ? 1.546 10.685 -8.910 1.00 92.94 239 TYR A CA 1
ATOM 1740 C C . TYR A 1 239 ? 2.426 11.633 -9.718 1.00 92.94 239 TYR A C 1
ATOM 1742 O O . TYR A 1 239 ? 1.969 12.355 -10.606 1.00 92.94 239 TYR A O 1
ATOM 1750 N N . VAL A 1 240 ? 3.732 11.548 -9.478 1.00 91.75 240 VAL A N 1
ATOM 1751 C CA . VAL A 1 240 ? 4.744 12.176 -10.332 1.00 91.75 240 VAL A CA 1
ATOM 1752 C C . VAL A 1 240 ? 5.672 11.117 -10.909 1.00 91.75 240 VAL A C 1
ATOM 1754 O O . VAL A 1 240 ? 5.924 10.077 -10.301 1.00 91.75 240 VAL A O 1
ATOM 1757 N N . LYS A 1 241 ? 6.162 11.369 -12.120 1.00 92.62 241 LYS A N 1
ATOM 1758 C CA . LYS A 1 241 ? 7.172 10.521 -12.757 1.00 92.62 241 LYS A CA 1
ATOM 1759 C C . LYS A 1 241 ? 8.537 10.811 -12.141 1.00 92.62 241 LYS A C 1
ATOM 1761 O O . LYS A 1 241 ? 8.811 11.961 -11.793 1.00 92.62 241 LYS A O 1
ATOM 1766 N N . CYS A 1 242 ? 9.366 9.778 -12.074 1.00 88.62 242 CYS A N 1
ATOM 1767 C CA . CYS A 1 242 ? 10.816 9.937 -12.019 1.00 88.62 242 CYS A CA 1
ATOM 1768 C C . CYS A 1 242 ? 11.337 10.342 -13.418 1.00 88.62 242 CYS A C 1
ATOM 1770 O O . CYS A 1 242 ? 12.379 11.026 -13.472 1.00 88.62 242 CYS A O 1
#

Sequence (242 aa):
MTVGLLTAVVVLLVIGSAGAFAIARHQRGSAGVAAPDPAASRLPPHPQQAPGSSAGGATSTEGQGTQQPVRSTGEAPPASSAAASPMASASTDAGPAPETDPATAPVGPSNNLTVQMSPSTRTHARSQDVQQVLQTYFDAINQHDYSSWTQSVTKTLASHQTGQQWLLAYATTVDSSIWMQSMRDDPLQVQIHFTSQQDPDLAPVDLKVGCIHWTLTYQLADQDGRLAIGSTVDGSVDYVKC

pLDDT: mean 72.54, std 25.36, range [30.41, 98.69]

Radius of gyration: 30.89 Å; chains: 1; bounding box: 38×78×110 Å